Protein AF-A0A3N4MJD5-F1 (afdb_monomer_lite)

Secondary structure (DSSP, 8-state):
-EEEEESS--HHHHHHHHHIIIII-TT-EEEEE-TTGGGGTTT-TTEEEBSSTT-SB---STT--HHHHHHHHH-TT-HHHHHHHHHHHHHHHS-TTS-HHHHHHHHHHHHHHHH---HHHHHHHHHHHHHHHHHIIIII--------HHHHHHHHHHHHHHHHTTTS---HHHHHHHHHHHHHHHHHTT--HHHHHTTSSS-GGGGS--TT---HHHHHHHHHHHHHHHHHHTTSS-HHHHHHHTT-S-HHHHHHHHHHHHSS-HHHHHHHHHHHHHHHS--

InterPro domains:
  IPR009057 Homedomain-like superfamily [SSF46689] (223-272)
  IPR018060 AraC-like, DNA binding HTH domain [PF12833] (215-268)
  IPR018060 AraC-like, DNA binding HTH domain [PS01124] (215-272)
  IPR018060 AraC-like, DNA binding HTH do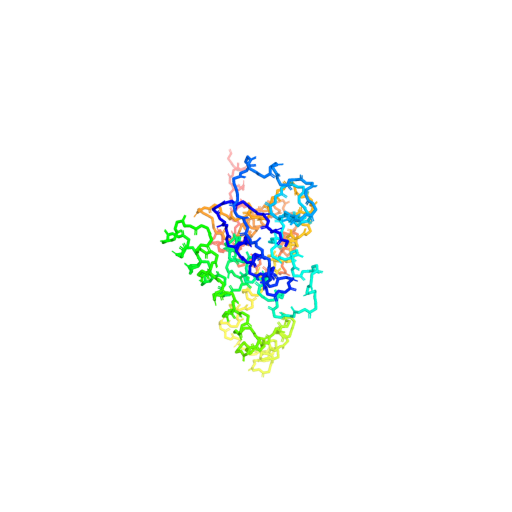main [SM00342] (190-270)
  IPR018062 HTH domain AraC-type, conserved site [PS00041] (224-266)
  IPR018634 ChrB, C-terminal domain [PF09828] (3-136)

Structure (mmCIF, N/CA/C/O backbone):
data_AF-A0A3N4MJD5-F1
#
_entry.id   AF-A0A3N4MJD5-F1
#
loop_
_atom_site.group_PDB
_atom_site.id
_atom_site.type_symbol
_atom_site.label_atom_id
_atom_site.label_alt_id
_atom_site.label_comp_id
_atom_site.label_asym_id
_atom_site.label_entity_id
_atom_site.label_seq_id
_atom_site.pdbx_PDB_ins_code
_atom_site.Cartn_x
_atom_site.Cartn_y
_atom_site.Cartn_z
_atom_site.occupancy
_atom_site.B_iso_or_equiv
_atom_site.auth_seq_id
_atom_site.auth_comp_id
_atom_site.auth_asym_id
_atom_site.auth_atom_id
_atom_site.pdbx_PDB_model_num
ATOM 1 N N . MET A 1 1 ? 9.344 0.199 -26.573 1.00 91.94 1 MET A N 1
ATOM 2 C CA . MET A 1 1 ? 9.087 1.380 -25.725 1.00 91.94 1 MET A CA 1
ATOM 3 C C . MET A 1 1 ? 9.816 1.159 -24.418 1.00 91.94 1 MET A C 1
ATOM 5 O O . MET A 1 1 ? 9.584 0.124 -23.792 1.00 91.94 1 MET A O 1
ATOM 9 N N . LYS A 1 2 ? 10.704 2.077 -24.049 1.00 95.50 2 LYS A N 1
ATOM 10 C CA . LYS A 1 2 ? 11.447 2.036 -22.788 1.00 95.50 2 LYS A CA 1
ATOM 11 C C . LYS A 1 2 ? 10.648 2.744 -21.704 1.00 95.50 2 LYS A C 1
ATOM 13 O O . LYS A 1 2 ? 10.043 3.773 -21.977 1.00 95.50 2 LYS A O 1
ATOM 18 N N . TRP A 1 3 ? 10.644 2.200 -20.498 1.00 96.69 3 TRP A N 1
ATOM 19 C CA . TRP A 1 3 ? 10.055 2.824 -19.320 1.00 96.69 3 TRP A CA 1
ATOM 20 C C . TRP A 1 3 ? 11.166 3.090 -18.320 1.00 96.69 3 TRP A C 1
ATOM 22 O O . TRP A 1 3 ? 11.829 2.161 -17.870 1.00 96.69 3 TRP A O 1
ATOM 32 N N . VAL A 1 4 ? 11.404 4.359 -18.020 1.00 95.25 4 VAL A N 1
ATOM 33 C CA . VAL A 1 4 ? 12.585 4.812 -17.287 1.00 95.25 4 VAL A CA 1
ATOM 34 C C . VAL A 1 4 ? 12.161 5.387 -15.937 1.00 95.25 4 VAL A C 1
ATOM 36 O O . VAL A 1 4 ? 11.256 6.221 -15.865 1.00 95.25 4 VAL A O 1
ATOM 39 N N . THR A 1 5 ? 12.832 4.946 -14.875 1.00 94.94 5 THR A N 1
ATOM 40 C CA . THR A 1 5 ? 12.681 5.458 -13.506 1.00 94.94 5 THR A CA 1
ATOM 41 C C . THR A 1 5 ? 14.033 5.478 -12.782 1.00 94.94 5 THR A C 1
ATOM 43 O O . THR A 1 5 ? 15.065 5.144 -13.366 1.00 94.94 5 THR A O 1
ATOM 46 N N . LEU A 1 6 ? 14.052 5.894 -11.517 1.00 92.25 6 LEU A N 1
ATOM 47 C CA . LEU A 1 6 ? 15.280 6.068 -10.743 1.00 92.25 6 LEU A CA 1
ATOM 48 C C . LEU A 1 6 ? 15.878 4.739 -10.254 1.00 92.25 6 LEU A C 1
ATOM 50 O O . LEU A 1 6 ? 15.160 3.845 -9.798 1.00 92.25 6 LEU A O 1
ATOM 54 N N . HIS A 1 7 ? 17.210 4.650 -10.285 1.00 92.44 7 HIS A N 1
ATOM 55 C CA . HIS A 1 7 ? 17.982 3.533 -9.742 1.00 92.44 7 HIS A CA 1
ATOM 56 C C . HIS A 1 7 ? 17.784 3.359 -8.233 1.00 92.44 7 HIS A C 1
ATOM 58 O O . HIS A 1 7 ? 17.425 4.306 -7.525 1.00 92.44 7 HIS A O 1
ATOM 64 N N . ARG A 1 8 ? 18.136 2.183 -7.702 1.00 88.94 8 ARG A N 1
ATOM 65 C CA . ARG A 1 8 ? 17.838 1.751 -6.323 1.00 88.94 8 ARG A CA 1
ATOM 66 C C . ARG A 1 8 ? 16.338 1.846 -6.040 1.00 88.94 8 ARG A C 1
ATOM 68 O O . ARG A 1 8 ? 15.909 2.633 -5.185 1.00 88.94 8 ARG A O 1
ATOM 75 N N . PRO A 1 9 ? 15.521 1.099 -6.799 1.00 91.06 9 PRO A N 1
ATOM 76 C CA . PRO A 1 9 ? 14.092 1.269 -6.764 1.00 91.06 9 PRO A CA 1
ATOM 77 C C . PRO A 1 9 ? 13.508 0.911 -5.399 1.00 91.06 9 PRO A C 1
ATOM 79 O O . PRO A 1 9 ? 13.967 0.002 -4.713 1.00 91.06 9 PRO A O 1
ATOM 82 N N . LYS A 1 10 ? 12.459 1.633 -5.009 1.00 89.75 10 LYS A N 1
ATOM 83 C CA . LYS A 1 10 ? 11.637 1.298 -3.845 1.00 89.75 10 LYS A CA 1
ATOM 84 C C . LYS A 1 10 ? 10.532 0.325 -4.257 1.00 89.75 10 LYS A C 1
ATOM 86 O O . LYS A 1 10 ? 10.307 0.097 -5.444 1.00 89.75 10 LYS A O 1
ATOM 91 N N . ILE A 1 11 ? 9.799 -0.194 -3.268 1.00 91.44 11 ILE A N 1
ATOM 92 C CA . ILE A 1 11 ? 8.654 -1.102 -3.475 1.00 91.44 11 ILE A CA 1
ATOM 93 C C . ILE A 1 11 ? 7.687 -0.550 -4.534 1.00 91.44 11 ILE A C 1
ATOM 95 O O . ILE A 1 11 ? 7.232 -1.301 -5.390 1.00 91.44 11 ILE A O 1
ATOM 99 N N . ASP A 1 12 ? 7.423 0.757 -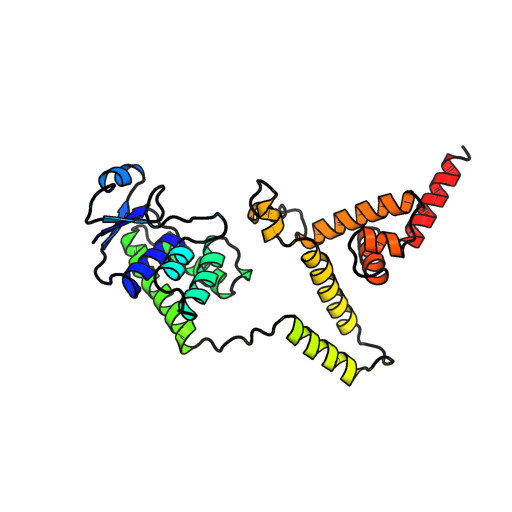4.509 1.00 89.81 12 ASP A N 1
ATOM 100 C CA . ASP A 1 12 ? 6.508 1.415 -5.444 1.00 89.81 12 ASP A CA 1
ATOM 101 C C . ASP A 1 12 ? 6.991 1.357 -6.904 1.00 89.81 12 ASP A C 1
ATOM 103 O O . ASP A 1 12 ? 6.252 0.936 -7.794 1.00 89.81 12 ASP A O 1
ATOM 107 N N . HIS A 1 13 ? 8.270 1.667 -7.156 1.00 93.75 13 HIS A N 1
ATOM 108 C CA . HIS A 1 13 ? 8.861 1.562 -8.494 1.00 93.75 13 HIS A CA 1
ATOM 109 C C . HIS A 1 13 ? 8.775 0.128 -9.034 1.00 93.75 13 HIS A C 1
ATOM 111 O O . HIS A 1 13 ? 8.483 -0.076 -10.214 1.00 93.75 13 HIS A O 1
ATOM 117 N N . ILE A 1 14 ? 9.006 -0.872 -8.177 1.00 96.75 14 ILE A N 1
ATOM 118 C CA . ILE A 1 14 ? 8.899 -2.287 -8.546 1.00 96.75 14 ILE A CA 1
ATOM 119 C C . ILE A 1 14 ? 7.446 -2.666 -8.845 1.00 96.75 14 ILE A C 1
ATOM 121 O O . ILE A 1 14 ? 7.186 -3.308 -9.862 1.00 96.75 14 ILE A O 1
ATOM 125 N N . ALA A 1 15 ? 6.496 -2.239 -8.009 1.00 96.88 15 ALA A N 1
ATOM 126 C CA . ALA A 1 15 ? 5.073 -2.485 -8.218 1.00 96.88 15 ALA A CA 1
ATOM 127 C C . ALA A 1 15 ? 4.592 -1.876 -9.547 1.00 96.88 15 ALA A C 1
ATOM 129 O O . ALA A 1 15 ? 3.912 -2.542 -10.329 1.00 96.88 15 ALA A O 1
ATOM 130 N N . CYS A 1 16 ? 4.997 -0.640 -9.850 1.00 96.62 16 CYS A N 1
ATOM 131 C CA . CYS A 1 16 ? 4.677 0.031 -11.110 1.00 96.62 16 CYS A CA 1
ATOM 132 C C . CYS A 1 16 ? 5.331 -0.662 -12.310 1.00 96.62 16 CYS A C 1
ATOM 134 O O . CYS A 1 16 ? 4.676 -0.885 -13.325 1.00 96.62 16 CYS A O 1
ATOM 136 N N . SER A 1 17 ? 6.590 -1.083 -12.178 1.00 97.62 17 SER A N 1
ATOM 137 C CA . SER A 1 17 ? 7.298 -1.853 -13.209 1.00 97.62 17 SER A CA 1
ATOM 138 C C . SER A 1 17 ? 6.596 -3.181 -13.505 1.00 97.62 17 SER A C 1
ATOM 140 O O . SER A 1 17 ? 6.381 -3.530 -14.666 1.00 97.62 17 SER A O 1
ATOM 142 N N . TRP A 1 18 ? 6.163 -3.901 -12.465 1.00 98.38 18 TRP A N 1
ATOM 143 C CA . TRP A 1 18 ? 5.336 -5.099 -12.609 1.00 98.38 18 TRP A CA 1
ATOM 144 C C . TRP A 1 18 ? 4.011 -4.788 -13.315 1.00 98.38 18 TRP A C 1
ATOM 146 O O . TRP A 1 18 ? 3.640 -5.493 -14.254 1.00 98.38 18 TRP A O 1
ATOM 156 N N . PHE A 1 19 ? 3.329 -3.705 -12.927 1.00 98.31 19 PHE A N 1
ATOM 157 C CA . PHE A 1 19 ? 2.073 -3.292 -13.550 1.00 98.31 19 PHE A CA 1
ATOM 158 C C . PHE A 1 19 ? 2.248 -3.023 -15.047 1.00 98.31 19 PHE A C 1
ATOM 160 O O . PHE A 1 19 ? 1.464 -3.518 -15.859 1.00 98.31 19 PHE A O 1
ATOM 167 N N . ILE A 1 20 ? 3.297 -2.286 -15.425 1.00 97.75 20 ILE A N 1
ATOM 168 C CA . ILE A 1 20 ? 3.629 -1.997 -16.825 1.00 97.75 20 ILE A CA 1
ATOM 169 C C . ILE A 1 20 ? 3.762 -3.304 -17.609 1.00 97.75 20 ILE A C 1
ATOM 171 O O . ILE A 1 20 ? 3.105 -3.472 -18.637 1.00 97.75 20 ILE A O 1
ATOM 175 N N . LEU A 1 21 ? 4.544 -4.252 -17.089 1.00 98.06 21 LEU A N 1
ATOM 176 C CA . LEU A 1 21 ? 4.825 -5.529 -17.747 1.00 98.06 21 LEU A CA 1
ATOM 177 C C . LEU A 1 21 ? 3.616 -6.476 -17.821 1.00 98.06 21 LEU A C 1
ATOM 179 O O . LEU A 1 21 ? 3.638 -7.420 -18.609 1.00 98.06 21 LEU A O 1
ATOM 183 N N . ARG A 1 22 ? 2.580 -6.287 -16.997 1.00 97.50 22 ARG A N 1
ATOM 184 C CA . ARG A 1 22 ? 1.397 -7.169 -16.967 1.00 97.50 22 ARG A CA 1
ATOM 185 C C . ARG A 1 22 ? 0.165 -6.573 -17.636 1.00 97.50 22 ARG A C 1
ATOM 187 O O . ARG A 1 22 ? -0.592 -7.318 -18.251 1.00 97.50 22 ARG A O 1
ATOM 194 N N . PHE A 1 23 ? -0.030 -5.262 -17.533 1.00 97.00 23 PHE A N 1
ATOM 195 C CA . PHE A 1 23 ? -1.289 -4.611 -17.905 1.00 97.00 23 PHE A CA 1
ATOM 196 C C . PHE A 1 23 ? -1.147 -3.541 -18.986 1.00 97.00 23 PHE A C 1
ATOM 198 O O . PHE A 1 23 ? -2.154 -3.166 -19.578 1.00 97.00 23 PHE A O 1
ATOM 205 N N . ILE A 1 24 ? 0.069 -3.057 -19.262 1.00 96.00 24 ILE A N 1
ATOM 206 C CA . ILE A 1 24 ? 0.290 -1.995 -20.255 1.00 96.00 24 ILE A CA 1
ATOM 207 C C . ILE A 1 24 ? 1.020 -2.541 -21.480 1.00 96.00 24 ILE A C 1
ATOM 209 O O . ILE A 1 24 ? 0.498 -2.493 -22.591 1.00 96.00 24 ILE A O 1
ATOM 213 N N . ASN A 1 25 ? 2.240 -3.047 -21.299 1.00 95.81 25 ASN A N 1
ATOM 214 C CA . ASN A 1 25 ? 3.060 -3.560 -22.387 1.00 95.81 25 ASN A CA 1
ATOM 215 C C . ASN A 1 25 ? 4.000 -4.675 -21.888 1.00 95.81 25 ASN A C 1
ATOM 217 O O . ASN A 1 25 ? 4.999 -4.376 -21.231 1.00 95.81 25 ASN A O 1
ATOM 221 N N . PRO A 1 26 ? 3.751 -5.947 -22.253 1.00 96.25 26 PRO A N 1
ATOM 222 C CA . PRO A 1 26 ? 4.584 -7.072 -21.824 1.00 96.25 26 PRO A CA 1
ATOM 223 C C . PRO A 1 26 ? 5.994 -7.065 -22.427 1.00 96.25 26 PRO A C 1
ATOM 225 O O . PRO A 1 26 ? 6.882 -7.724 -21.899 1.00 96.25 26 PRO A O 1
ATOM 228 N N . ASN A 1 27 ? 6.210 -6.309 -23.508 1.00 96.38 27 ASN A N 1
ATOM 229 C CA . ASN A 1 27 ? 7.510 -6.144 -24.160 1.00 96.38 27 ASN A CA 1
ATOM 230 C C . ASN A 1 27 ? 8.188 -4.816 -23.770 1.00 96.38 27 ASN A C 1
ATOM 232 O O . ASN A 1 27 ? 9.085 -4.354 -24.477 1.00 96.38 27 ASN A O 1
ATOM 236 N N . ALA A 1 28 ? 7.717 -4.142 -22.714 1.00 96.81 28 ALA A N 1
ATOM 237 C CA . ALA A 1 28 ? 8.368 -2.942 -22.203 1.00 96.81 28 ALA A CA 1
ATOM 238 C C . ALA A 1 28 ? 9.755 -3.274 -21.639 1.00 96.81 28 ALA A C 1
ATOM 240 O O . ALA A 1 28 ? 9.935 -4.265 -20.935 1.00 96.81 28 ALA A O 1
ATOM 241 N N . GLU A 1 29 ? 10.723 -2.408 -21.918 1.00 96.81 29 GLU A N 1
ATOM 242 C CA . GLU A 1 29 ? 12.046 -2.463 -21.301 1.00 96.81 29 GLU A CA 1
ATOM 243 C C . GLU A 1 29 ? 12.061 -1.489 -20.122 1.00 96.81 29 GLU A C 1
ATOM 245 O O . GLU A 1 29 ? 11.905 -0.285 -20.329 1.00 96.81 29 GLU A O 1
ATOM 250 N N . ILE A 1 30 ? 12.202 -2.002 -18.897 1.00 97.50 30 ILE A N 1
ATOM 251 C CA . ILE A 1 30 ? 12.290 -1.171 -17.692 1.00 97.50 30 ILE A CA 1
ATOM 252 C C . ILE A 1 30 ? 13.755 -0.814 -17.446 1.00 97.50 30 ILE A C 1
ATOM 254 O O . ILE A 1 30 ? 14.595 -1.704 -17.319 1.00 97.50 30 ILE A O 1
ATOM 258 N N . LEU A 1 31 ? 14.051 0.479 -17.364 1.00 96.12 31 LEU A N 1
ATOM 259 C CA . LEU A 1 31 ? 15.391 1.004 -17.136 1.00 96.12 31 LEU A CA 1
ATOM 260 C C . LEU A 1 31 ? 15.432 1.810 -15.838 1.00 96.12 31 LEU A C 1
ATOM 262 O O . LEU A 1 31 ? 14.585 2.668 -15.588 1.00 96.12 31 LEU A O 1
ATOM 266 N N . PHE A 1 32 ? 16.459 1.535 -15.044 1.00 95.81 32 PHE A N 1
ATOM 267 C CA . PHE A 1 32 ? 16.744 2.195 -13.780 1.00 95.81 32 PHE A CA 1
ATOM 268 C C . PHE A 1 32 ? 17.992 3.059 -13.958 1.00 95.81 32 PHE A C 1
ATOM 270 O O . PHE A 1 32 ? 19.061 2.528 -14.251 1.00 95.81 32 PHE A O 1
ATOM 277 N N . VAL A 1 33 ? 17.844 4.376 -13.836 1.00 94.69 33 VAL A N 1
ATOM 278 C CA . VAL A 1 33 ? 18.902 5.352 -14.153 1.00 94.69 33 VAL A CA 1
ATOM 279 C C . VAL A 1 33 ? 19.157 6.297 -12.983 1.00 94.69 33 VAL A C 1
ATOM 281 O O . VAL A 1 33 ? 18.300 6.473 -12.113 1.00 94.69 33 VAL A O 1
ATOM 284 N N . SER A 1 34 ? 20.339 6.903 -12.922 1.00 93.31 34 SER A N 1
ATOM 285 C CA . SER A 1 34 ? 20.626 7.949 -11.939 1.00 93.31 34 SER A CA 1
ATOM 286 C C . SER A 1 34 ? 19.821 9.218 -12.234 1.00 93.31 34 SER A C 1
ATOM 288 O O . SER A 1 34 ? 19.297 9.411 -13.331 1.00 93.31 34 SER A O 1
ATOM 290 N N . TYR A 1 35 ? 19.724 10.118 -11.253 1.00 88.88 35 TYR A N 1
ATOM 291 C CA . TYR A 1 35 ? 18.997 11.378 -11.430 1.00 88.88 35 TYR A CA 1
ATOM 292 C C . TYR A 1 35 ? 19.617 12.258 -12.528 1.00 88.88 35 TYR A C 1
ATOM 294 O O . TYR A 1 35 ? 18.907 12.956 -13.247 1.00 88.88 35 TYR A O 1
ATOM 302 N N . GLU A 1 36 ? 20.940 12.218 -12.674 1.00 89.94 36 GLU A N 1
ATOM 303 C CA . GLU A 1 36 ? 21.673 12.958 -13.700 1.00 89.94 36 GLU A CA 1
ATOM 304 C C . GLU A 1 36 ? 21.368 12.425 -15.107 1.00 89.94 36 GLU A C 1
ATOM 306 O O . GLU A 1 36 ? 21.175 13.215 -16.032 1.00 89.94 36 GLU A O 1
ATOM 311 N N . GLU A 1 37 ? 21.264 11.099 -15.240 1.00 91.62 37 GLU A N 1
ATOM 312 C CA . GLU A 1 37 ? 21.003 10.394 -16.500 1.00 91.62 37 GLU A CA 1
ATOM 313 C C . GLU A 1 37 ? 19.572 10.603 -17.011 1.00 91.62 37 GLU A C 1
ATOM 315 O O . GLU A 1 37 ? 19.331 10.506 -18.212 1.00 91.62 37 GLU A O 1
ATOM 320 N N . VAL A 1 38 ? 18.613 10.943 -16.139 1.00 89.50 38 VAL A N 1
ATOM 321 C CA . VAL A 1 38 ? 17.212 11.205 -16.527 1.00 89.50 38 VAL A CA 1
ATOM 322 C C . VAL A 1 38 ? 17.112 12.217 -17.671 1.00 89.50 38 VAL A C 1
ATOM 324 O O . VAL A 1 38 ? 16.290 12.039 -18.573 1.00 89.50 38 VAL A O 1
ATOM 327 N N . ASN A 1 39 ? 17.948 13.261 -17.664 1.00 88.75 39 ASN A N 1
ATOM 328 C CA . ASN A 1 39 ? 17.906 14.322 -18.673 1.00 88.75 39 ASN A CA 1
ATOM 329 C C . ASN A 1 39 ? 18.159 13.804 -20.093 1.00 88.75 39 ASN A C 1
ATOM 331 O O . ASN A 1 39 ? 17.621 14.370 -21.044 1.00 88.75 39 ASN A O 1
ATOM 335 N N . ASP A 1 40 ? 18.904 12.707 -20.240 1.00 90.44 40 ASP A N 1
ATOM 336 C CA . ASP A 1 40 ? 19.200 12.116 -21.545 1.00 90.44 40 ASP A CA 1
ATOM 337 C C . ASP A 1 40 ? 17.958 11.501 -22.199 1.00 90.44 40 ASP A C 1
ATOM 339 O O . ASP A 1 40 ? 17.931 11.308 -23.418 1.00 90.44 40 ASP A O 1
ATOM 343 N N . PHE A 1 41 ? 16.930 11.201 -21.401 1.00 89.44 41 PHE A N 1
ATOM 344 C CA . PHE A 1 41 ? 15.702 10.532 -21.819 1.00 89.44 41 PHE A CA 1
ATOM 345 C C . PHE A 1 41 ? 14.514 11.482 -22.019 1.00 89.44 41 PHE A C 1
ATOM 347 O O . PHE A 1 41 ? 13.530 11.095 -22.650 1.00 89.44 41 PHE A O 1
ATOM 354 N N . ILE A 1 42 ? 14.582 12.716 -21.509 1.00 87.56 42 ILE A N 1
ATOM 355 C CA . ILE A 1 42 ? 13.481 13.684 -21.603 1.00 87.56 42 ILE A CA 1
ATOM 356 C C . ILE A 1 42 ? 13.213 14.047 -23.071 1.00 87.56 42 ILE A C 1
ATOM 358 O O . ILE A 1 42 ? 14.124 14.378 -23.826 1.00 87.56 42 ILE A O 1
ATOM 362 N N . GLY A 1 43 ? 11.936 14.022 -23.465 1.00 84.06 43 GLY A N 1
ATOM 363 C CA . GLY A 1 43 ? 11.490 14.434 -24.800 1.00 84.06 43 GLY A CA 1
ATOM 364 C C . GLY A 1 43 ? 11.741 13.411 -25.911 1.00 84.06 43 GLY A C 1
ATOM 365 O O . GLY A 1 43 ? 11.520 13.736 -27.074 1.00 84.06 43 GLY A O 1
ATOM 366 N N . ARG A 1 44 ? 12.193 12.194 -25.583 1.00 90.38 44 ARG A N 1
ATOM 367 C CA . ARG A 1 44 ? 12.288 11.093 -26.550 1.00 90.38 44 ARG A CA 1
ATOM 368 C C . ARG A 1 44 ? 10.944 10.387 -26.707 1.00 90.38 44 ARG A C 1
ATOM 370 O O . ARG A 1 44 ? 10.359 9.957 -25.719 1.00 90.38 44 ARG A O 1
ATOM 377 N N . ASP A 1 45 ? 10.507 10.193 -27.948 1.00 88.06 45 ASP A N 1
ATOM 378 C CA . ASP A 1 45 ? 9.212 9.568 -28.258 1.00 88.06 45 ASP A CA 1
ATOM 379 C C . ASP A 1 45 ? 9.154 8.062 -27.935 1.00 88.06 45 ASP A C 1
ATOM 381 O O . ASP A 1 45 ? 8.073 7.495 -27.784 1.00 88.06 45 ASP A O 1
ATOM 385 N N . ASP A 1 46 ? 10.305 7.386 -27.836 1.00 91.88 46 ASP A N 1
ATOM 386 C CA . ASP A 1 46 ? 10.399 5.952 -27.539 1.00 91.88 46 ASP A CA 1
ATOM 387 C C . ASP A 1 46 ? 10.514 5.635 -26.036 1.00 91.88 46 ASP A C 1
ATOM 389 O O . ASP A 1 46 ? 10.660 4.458 -25.664 1.00 91.88 46 ASP A O 1
ATOM 393 N N . VAL A 1 47 ? 10.435 6.665 -25.183 1.00 92.62 47 VAL A N 1
ATOM 394 C CA . VAL A 1 47 ? 10.656 6.589 -23.737 1.00 92.62 47 VAL A CA 1
ATOM 395 C C . VAL A 1 47 ? 9.467 7.141 -22.954 1.00 92.62 47 VAL A C 1
ATOM 397 O O . VAL A 1 47 ? 8.990 8.243 -23.194 1.00 92.62 47 VAL A O 1
ATOM 400 N N . MET A 1 48 ? 9.045 6.389 -21.942 1.00 93.69 48 MET A N 1
ATOM 401 C CA . MET A 1 48 ? 8.079 6.809 -20.936 1.00 93.69 48 MET A CA 1
ATOM 402 C C . MET A 1 48 ? 8.769 6.949 -19.583 1.00 93.69 48 MET A C 1
ATOM 404 O O . MET A 1 48 ? 9.336 5.989 -19.067 1.00 93.69 48 MET A O 1
ATOM 408 N N . LEU A 1 49 ? 8.716 8.142 -18.996 1.00 92.81 49 LEU A N 1
ATOM 409 C CA . LEU A 1 49 ? 9.229 8.390 -17.649 1.00 92.81 49 LEU A CA 1
ATOM 410 C C . LEU A 1 49 ? 8.128 8.138 -16.612 1.00 92.81 49 LEU A C 1
ATOM 412 O O . LEU A 1 49 ? 6.958 8.452 -16.854 1.00 92.81 49 LEU A O 1
ATOM 416 N N . PHE A 1 50 ? 8.502 7.615 -15.445 1.00 92.31 50 PHE A N 1
ATOM 417 C CA . PHE A 1 50 ? 7.617 7.510 -14.282 1.00 92.31 50 PHE A CA 1
ATOM 418 C C . PHE A 1 50 ? 8.395 7.651 -12.967 1.00 92.31 50 PHE A C 1
ATOM 420 O O . PHE A 1 50 ? 9.584 7.344 -12.896 1.00 92.31 50 PHE A O 1
ATOM 427 N N . ASP A 1 51 ? 7.720 8.151 -11.934 1.00 86.81 51 ASP A N 1
ATOM 428 C CA . ASP A 1 51 ? 8.295 8.537 -10.626 1.00 86.81 51 ASP A CA 1
ATOM 429 C C . ASP A 1 51 ? 9.454 9.526 -10.697 1.00 86.81 51 ASP A C 1
ATOM 431 O O . ASP A 1 51 ? 10.403 9.524 -9.917 1.00 86.81 51 ASP A O 1
ATOM 435 N N . ILE A 1 52 ? 9.359 10.411 -11.683 1.00 85.50 52 ILE A N 1
ATOM 436 C CA . ILE A 1 52 ? 10.315 11.475 -11.936 1.00 85.50 52 ILE A CA 1
ATOM 437 C C . ILE A 1 52 ? 9.529 12.782 -12.029 1.00 85.50 52 ILE A C 1
ATOM 439 O O . ILE A 1 52 ? 8.413 12.833 -12.555 1.00 85.50 52 ILE A O 1
ATOM 443 N N . LYS A 1 53 ? 10.096 13.869 -11.503 1.00 74.88 53 LYS A N 1
ATOM 444 C CA . LYS A 1 53 ? 9.462 15.188 -11.558 1.00 74.88 53 LYS A CA 1
ATOM 445 C C . LYS A 1 53 ? 9.219 15.599 -13.016 1.00 74.88 53 LYS A C 1
ATOM 447 O O . LYS A 1 53 ? 10.156 15.666 -13.802 1.00 74.88 53 LYS A O 1
ATOM 452 N N . GLY A 1 54 ? 7.967 15.911 -13.352 1.00 71.25 54 GLY A N 1
ATOM 453 C CA . GLY A 1 54 ? 7.566 16.284 -14.715 1.00 71.25 54 GLY A CA 1
ATOM 454 C C . GLY A 1 54 ? 7.268 15.102 -15.644 1.00 71.25 54 GLY A C 1
ATOM 455 O O . GLY A 1 54 ? 6.941 15.328 -16.805 1.00 71.25 54 GLY A O 1
ATOM 456 N N . ALA A 1 55 ? 7.347 13.863 -15.150 1.00 80.69 55 ALA A N 1
ATOM 457 C CA . ALA A 1 55 ? 6.895 12.686 -15.879 1.00 80.69 55 ALA A CA 1
ATOM 458 C C . ALA A 1 55 ? 5.362 12.640 -16.007 1.00 80.69 55 ALA A C 1
ATOM 460 O O . ALA A 1 55 ? 4.638 13.163 -15.159 1.00 80.69 55 ALA A O 1
ATOM 461 N N . GLU A 1 56 ? 4.870 11.947 -17.039 1.00 75.69 56 GLU A N 1
ATOM 462 C CA . GLU A 1 56 ? 3.433 11.705 -17.240 1.00 75.69 56 GLU A CA 1
ATOM 463 C C . GLU A 1 56 ? 2.816 10.935 -16.061 1.00 75.69 56 GLU A C 1
ATOM 465 O O . GLU A 1 56 ? 1.681 11.192 -15.657 1.00 75.69 56 GLU A O 1
ATOM 470 N N . TYR A 1 57 ? 3.582 9.999 -15.498 1.00 79.38 57 TYR A N 1
ATOM 471 C CA . TYR A 1 57 ? 3.222 9.244 -14.307 1.00 79.38 57 TYR A CA 1
ATOM 472 C C . TYR A 1 57 ? 3.989 9.811 -13.120 1.00 79.38 57 TYR A C 1
ATOM 474 O O . TYR A 1 57 ? 5.136 9.449 -12.857 1.00 79.38 57 TYR A O 1
ATOM 482 N N . THR A 1 58 ? 3.340 10.726 -12.411 1.00 74.44 58 THR A N 1
ATOM 483 C CA . THR A 1 58 ? 3.834 11.296 -11.162 1.00 74.44 58 THR A CA 1
ATOM 484 C C . THR A 1 58 ? 2.722 11.277 -10.124 1.00 74.44 58 THR A C 1
ATOM 486 O O . THR A 1 58 ? 1.533 11.332 -10.455 1.00 74.44 58 THR A O 1
ATOM 489 N N . THR A 1 59 ? 3.097 11.150 -8.861 1.00 67.00 59 THR A N 1
ATOM 490 C CA . THR A 1 59 ? 2.157 11.120 -7.747 1.00 67.00 59 THR A CA 1
ATOM 491 C C . THR A 1 59 ? 1.529 12.504 -7.605 1.00 67.00 59 THR A C 1
ATOM 493 O O . THR A 1 59 ? 2.194 13.462 -7.223 1.00 67.00 59 THR A O 1
ATOM 496 N N . LEU A 1 60 ? 0.252 12.635 -7.975 1.00 52.06 60 LEU A N 1
ATOM 497 C CA . LEU A 1 60 ? -0.396 13.946 -8.088 1.00 52.06 60 LEU A CA 1
ATOM 498 C C . LEU A 1 60 ? -0.783 14.574 -6.743 1.00 52.06 60 LEU A C 1
ATOM 500 O O . LEU A 1 60 ? -1.050 15.765 -6.727 1.00 52.06 60 LEU A O 1
ATOM 504 N N . ASN A 1 61 ? -0.786 13.823 -5.636 1.00 46.53 61 ASN A N 1
ATOM 505 C CA . ASN A 1 61 ? -1.118 14.307 -4.291 1.00 46.53 61 ASN A CA 1
ATOM 506 C C . ASN A 1 61 ? -0.427 13.434 -3.224 1.00 46.53 61 ASN A C 1
ATOM 508 O O . ASN A 1 61 ? -0.251 12.235 -3.439 1.00 46.53 61 ASN A O 1
ATOM 512 N N . ASN A 1 62 ? -0.086 14.018 -2.069 1.00 46.69 62 ASN A N 1
ATOM 513 C CA . ASN A 1 62 ? 0.736 13.412 -1.003 1.00 46.69 62 ASN A CA 1
ATOM 514 C C . ASN A 1 62 ? 0.152 12.163 -0.298 1.00 46.69 62 ASN A C 1
ATOM 516 O O . ASN A 1 62 ? 0.856 11.571 0.514 1.00 46.69 62 ASN A O 1
ATOM 520 N N . ASP A 1 63 ? -1.077 11.739 -0.618 1.00 47.56 63 ASP A N 1
ATOM 521 C CA . ASP A 1 63 ? -1.761 10.594 0.019 1.00 47.56 63 ASP A CA 1
ATOM 522 C C . ASP A 1 63 ? -1.888 9.348 -0.885 1.00 47.56 63 ASP A C 1
ATOM 524 O O . ASP A 1 63 ? -2.527 8.358 -0.519 1.00 47.56 63 ASP A O 1
ATOM 528 N N . GLY A 1 64 ? -1.302 9.378 -2.086 1.00 58.22 64 GLY A N 1
ATOM 529 C CA . GLY A 1 64 ? -1.290 8.247 -3.017 1.00 58.22 64 GLY A CA 1
ATOM 530 C C . GLY A 1 64 ? 0.100 7.644 -3.180 1.00 58.22 64 GLY A C 1
ATOM 531 O O . GLY A 1 64 ? 1.101 8.347 -3.130 1.00 58.22 64 GLY A O 1
ATOM 532 N N . CYS A 1 65 ? 0.162 6.341 -3.416 1.00 78.62 65 CYS A N 1
ATOM 533 C CA . CYS A 1 65 ? 1.342 5.661 -3.936 1.00 78.62 65 CYS A CA 1
ATOM 534 C C . CYS A 1 65 ? 1.312 5.755 -5.477 1.00 78.62 65 CYS A C 1
ATOM 536 O O . CYS A 1 65 ? 0.232 5.866 -6.065 1.00 78.62 65 CYS A O 1
ATOM 538 N N . MET A 1 66 ? 2.457 5.755 -6.166 1.00 86.62 66 MET A N 1
ATOM 539 C CA . MET A 1 66 ? 2.482 5.839 -7.632 1.00 86.62 66 MET A CA 1
ATOM 540 C C . MET A 1 66 ? 1.669 4.718 -8.275 1.00 86.62 66 MET A C 1
ATOM 542 O O . MET A 1 66 ? 0.948 4.948 -9.250 1.00 86.62 66 MET A O 1
ATOM 546 N N . PHE A 1 67 ? 1.715 3.529 -7.690 1.00 92.12 67 PHE A N 1
ATOM 547 C CA . PHE A 1 67 ? 0.904 2.405 -8.119 1.00 92.12 67 PHE A CA 1
ATOM 548 C C . PHE A 1 67 ? -0.602 2.732 -8.188 1.00 92.12 67 PHE A C 1
ATOM 550 O O . PHE A 1 67 ? -1.280 2.310 -9.127 1.00 92.12 67 PHE A O 1
ATOM 557 N N . ASP A 1 68 ? -1.129 3.571 -7.284 1.00 89.06 68 ASP A N 1
ATOM 558 C CA . ASP A 1 68 ? -2.526 4.031 -7.332 1.00 89.06 68 ASP A CA 1
ATOM 559 C C . ASP A 1 68 ? -2.838 4.838 -8.601 1.00 89.06 68 ASP A C 1
ATOM 561 O O . ASP A 1 68 ? -3.974 4.832 -9.081 1.00 89.06 68 ASP A O 1
ATOM 565 N N . VAL A 1 69 ? -1.858 5.576 -9.132 1.00 89.44 69 VAL A N 1
ATOM 566 C CA . VAL A 1 69 ? -2.000 6.344 -10.379 1.00 89.44 69 VAL A CA 1
ATOM 567 C C . VAL A 1 69 ? -2.118 5.391 -11.566 1.00 89.44 69 VAL A C 1
ATOM 569 O O . VAL A 1 69 ? -2.988 5.574 -12.417 1.00 89.44 69 VAL A O 1
ATOM 572 N N . PHE A 1 70 ? -1.292 4.342 -11.597 1.00 92.75 70 PHE A N 1
ATOM 573 C CA . PHE A 1 70 ? -1.325 3.319 -12.644 1.00 92.75 70 PHE A CA 1
ATOM 574 C C . PHE A 1 70 ? -2.654 2.563 -12.659 1.00 92.75 70 PHE A C 1
ATOM 576 O O . PHE A 1 70 ? -3.287 2.470 -13.714 1.00 92.75 70 PHE A O 1
ATOM 583 N N . VAL A 1 71 ? -3.115 2.092 -11.495 1.00 92.94 71 VAL A N 1
ATOM 584 C CA . VAL A 1 71 ? -4.396 1.382 -11.374 1.00 92.94 71 VAL A CA 1
ATOM 585 C C . VAL A 1 71 ? -5.552 2.280 -11.811 1.00 92.94 71 VAL A C 1
ATOM 587 O O . VAL A 1 71 ? -6.318 1.890 -12.687 1.00 92.94 71 VAL A O 1
ATOM 590 N N . ARG A 1 72 ? -5.645 3.512 -11.291 1.00 90.81 72 ARG A N 1
ATOM 591 C CA . ARG A 1 72 ? -6.734 4.440 -11.650 1.00 90.81 72 ARG A CA 1
ATOM 592 C C . ARG A 1 72 ? -6.756 4.804 -13.132 1.00 90.81 72 ARG A C 1
ATOM 594 O O . ARG A 1 72 ? -7.831 4.973 -13.696 1.00 90.81 72 ARG A O 1
ATOM 601 N N . LYS A 1 73 ? -5.588 4.940 -13.761 1.00 91.56 73 LYS A N 1
ATOM 602 C CA . LYS A 1 73 ? -5.493 5.350 -15.166 1.00 91.56 73 LYS A CA 1
ATOM 603 C C . LYS A 1 73 ? -5.766 4.208 -16.143 1.00 91.56 73 LYS A C 1
ATOM 605 O O . LYS A 1 73 ? -6.398 4.441 -17.167 1.00 91.56 73 LYS A O 1
ATOM 610 N N . HIS A 1 74 ? -5.298 2.996 -15.843 1.00 94.62 74 HIS A N 1
ATOM 611 C CA . HIS A 1 74 ? -5.306 1.885 -16.805 1.00 94.62 74 HIS A CA 1
ATOM 612 C C . HIS A 1 74 ? -6.270 0.753 -16.458 1.00 94.62 74 HIS A C 1
ATOM 614 O O . HIS A 1 74 ? -6.633 -0.014 -17.345 1.00 94.62 74 HIS A O 1
ATOM 620 N N . GLN A 1 75 ? -6.656 0.605 -15.188 1.00 94.50 75 GLN A N 1
ATOM 621 C CA . GLN A 1 75 ? -7.490 -0.492 -14.681 1.00 94.50 75 GLN A CA 1
ATOM 622 C C . GLN A 1 75 ? -8.476 -0.030 -13.574 1.00 94.50 75 GLN A C 1
ATOM 624 O O . GLN A 1 75 ? -8.552 -0.677 -12.527 1.00 94.50 75 GLN A O 1
ATOM 629 N N . PRO A 1 76 ? -9.247 1.064 -13.762 1.00 89.06 76 PRO A N 1
ATOM 630 C CA . PRO A 1 76 ? -10.062 1.668 -12.696 1.00 89.06 76 PRO A CA 1
ATOM 631 C C . PRO A 1 76 ? -11.182 0.768 -12.157 1.00 89.06 76 PRO A C 1
ATOM 633 O O . PRO A 1 76 ? -11.637 0.964 -11.037 1.00 89.06 76 PRO A O 1
ATOM 636 N N . GLU A 1 77 ? -11.632 -0.210 -12.942 1.00 90.25 77 GLU A N 1
ATOM 637 C CA . GLU A 1 77 ? -12.735 -1.111 -12.583 1.00 90.25 77 GLU A CA 1
ATOM 638 C C . GLU A 1 77 ? -12.248 -2.492 -12.118 1.00 90.25 77 GLU A C 1
ATOM 640 O O . GLU A 1 77 ? -13.042 -3.423 -12.002 1.00 90.25 77 GLU A O 1
ATOM 645 N N . ASN A 1 78 ? -10.942 -2.664 -11.887 1.00 89.75 78 ASN A N 1
ATOM 646 C CA . ASN A 1 78 ? -10.375 -3.948 -11.490 1.00 89.75 78 ASN A CA 1
ATOM 647 C C . ASN A 1 78 ? -10.258 -4.048 -9.955 1.00 89.75 78 ASN A C 1
ATOM 649 O O . ASN A 1 78 ? -9.277 -3.558 -9.388 1.00 89.75 78 ASN A O 1
ATOM 653 N N . PRO A 1 79 ? -11.197 -4.729 -9.266 1.00 88.44 79 PRO A N 1
ATOM 654 C CA . PRO A 1 79 ? -11.233 -4.752 -7.803 1.00 88.44 79 PRO A CA 1
ATOM 655 C C . PRO A 1 79 ? -10.032 -5.478 -7.185 1.00 88.44 79 PRO A C 1
ATOM 657 O O . PRO A 1 79 ? -9.630 -5.167 -6.068 1.00 88.44 79 PRO A O 1
ATOM 660 N N . ALA A 1 80 ? -9.428 -6.435 -7.899 1.00 91.69 80 ALA A N 1
ATOM 661 C CA . ALA A 1 80 ? -8.235 -7.121 -7.408 1.00 91.69 80 ALA A CA 1
ATOM 662 C C . ALA A 1 80 ? -7.020 -6.183 -7.405 1.00 91.69 80 ALA A C 1
ATOM 664 O O . ALA A 1 80 ? -6.233 -6.188 -6.462 1.00 91.69 80 ALA A O 1
ATOM 665 N N . LEU A 1 81 ? -6.876 -5.354 -8.444 1.00 94.94 81 LEU A N 1
ATOM 666 C CA . LEU A 1 81 ? -5.797 -4.369 -8.516 1.00 94.94 81 LEU A CA 1
ATOM 667 C C . LEU A 1 81 ? -6.010 -3.197 -7.558 1.00 94.94 81 LEU A C 1
ATOM 669 O O . LEU A 1 81 ? -5.029 -2.679 -7.034 1.00 94.94 81 LEU A O 1
ATOM 673 N N . GLU A 1 82 ? -7.259 -2.820 -7.283 1.00 91.12 82 GLU A N 1
ATOM 674 C CA . GLU A 1 82 ? -7.589 -1.844 -6.238 1.00 91.12 82 GLU A CA 1
ATOM 675 C C . GLU A 1 82 ? -7.147 -2.336 -4.850 1.00 91.12 82 GLU A C 1
ATOM 677 O O . GLU A 1 82 ? -6.479 -1.619 -4.106 1.00 91.12 82 GLU A O 1
ATOM 682 N N . GLU A 1 83 ? -7.437 -3.594 -4.513 1.00 90.25 83 GLU A N 1
ATOM 683 C CA . GLU A 1 83 ? -7.001 -4.171 -3.241 1.00 90.25 83 GLU A CA 1
ATOM 684 C C . GLU A 1 83 ? -5.474 -4.346 -3.172 1.00 90.25 83 GLU A C 1
ATOM 686 O O . GLU A 1 83 ? -4.871 -4.051 -2.138 1.00 90.25 83 GLU A O 1
ATOM 691 N N . ILE A 1 84 ? -4.811 -4.722 -4.275 1.00 94.75 84 ILE A N 1
ATOM 692 C CA . ILE A 1 84 ? -3.339 -4.694 -4.340 1.00 94.75 84 ILE A CA 1
ATOM 693 C C . ILE A 1 84 ? -2.817 -3.278 -4.107 1.00 94.75 84 ILE A C 1
ATOM 695 O O . ILE A 1 84 ? -1.838 -3.117 -3.381 1.00 94.75 84 ILE A O 1
ATOM 699 N N . ALA A 1 85 ? -3.461 -2.251 -4.664 1.00 92.25 85 ALA A N 1
ATOM 700 C CA . ALA A 1 85 ? -3.041 -0.872 -4.457 1.00 92.25 85 ALA A CA 1
ATOM 701 C C . ALA A 1 85 ? -3.088 -0.479 -2.974 1.00 92.25 85 ALA A C 1
ATOM 703 O O . ALA A 1 85 ? -2.137 0.121 -2.476 1.00 92.25 85 ALA A O 1
ATOM 704 N N . HIS A 1 86 ? -4.110 -0.913 -2.227 1.00 87.81 86 HIS A N 1
ATOM 705 C CA . HIS A 1 86 ? -4.150 -0.742 -0.769 1.00 87.81 86 HIS A CA 1
ATOM 706 C C . HIS A 1 86 ? -2.997 -1.458 -0.052 1.00 87.81 86 HIS A C 1
ATOM 708 O O . HIS A 1 86 ? -2.366 -0.873 0.833 1.00 87.81 86 HIS A O 1
ATOM 714 N N . ILE A 1 87 ? -2.681 -2.695 -0.453 1.00 92.12 87 ILE A N 1
ATOM 715 C CA . ILE A 1 87 ? -1.566 -3.465 0.119 1.00 92.12 87 ILE A CA 1
ATOM 716 C C . ILE A 1 87 ? -0.230 -2.755 -0.137 1.00 92.12 87 ILE A C 1
ATOM 718 O O . ILE A 1 87 ? 0.559 -2.580 0.798 1.00 92.12 87 ILE A O 1
ATOM 722 N N . VAL A 1 88 ? 0.017 -2.333 -1.381 1.00 93.00 88 VAL A N 1
ATOM 723 C CA . VAL A 1 88 ? 1.241 -1.631 -1.792 1.00 93.00 88 VAL A CA 1
ATOM 724 C C . VAL A 1 88 ? 1.359 -0.303 -1.058 1.00 93.00 88 VAL A C 1
ATOM 726 O O . VAL A 1 88 ? 2.412 -0.036 -0.483 1.00 93.00 88 VAL A O 1
ATOM 729 N N . ARG A 1 89 ? 0.279 0.485 -0.982 1.00 86.44 89 ARG A N 1
ATOM 730 C CA . ARG A 1 89 ? 0.261 1.755 -0.248 1.00 86.44 89 ARG A CA 1
ATOM 731 C C . ARG A 1 89 ? 0.672 1.551 1.208 1.00 86.44 89 ARG A C 1
ATOM 733 O O . ARG A 1 89 ? 1.614 2.194 1.655 1.00 86.44 89 ARG A O 1
ATOM 740 N N . GLY A 1 90 ? 0.055 0.595 1.908 1.00 83.50 90 GLY A N 1
ATOM 741 C CA . GLY A 1 90 ? 0.408 0.281 3.296 1.00 83.50 90 GLY A CA 1
ATOM 742 C C . GLY A 1 90 ? 1.859 -0.185 3.471 1.00 83.50 90 GLY A C 1
ATOM 743 O O . GLY A 1 90 ? 2.480 0.113 4.489 1.00 83.50 90 GLY A O 1
ATOM 744 N N . ALA A 1 91 ? 2.427 -0.887 2.484 1.00 87.31 91 ALA A N 1
ATOM 745 C CA . ALA A 1 91 ? 3.825 -1.315 2.515 1.00 87.31 91 ALA A CA 1
ATOM 746 C C . ALA A 1 91 ? 4.795 -0.145 2.280 1.00 87.31 91 ALA A C 1
ATOM 748 O O . ALA A 1 91 ? 5.808 -0.040 2.967 1.00 87.31 91 ALA A O 1
ATOM 749 N N . VAL A 1 92 ? 4.487 0.746 1.335 1.00 84.81 92 VAL A N 1
ATOM 750 C CA . VAL A 1 92 ? 5.321 1.906 0.981 1.00 84.81 92 VAL A CA 1
ATOM 751 C C . VAL A 1 92 ? 5.321 2.958 2.092 1.00 84.81 92 VAL A C 1
ATOM 753 O O . VAL A 1 92 ? 6.374 3.517 2.396 1.00 84.81 92 VAL A O 1
ATOM 756 N N . THR A 1 93 ? 4.170 3.213 2.722 1.00 79.75 93 THR A N 1
ATOM 757 C CA . THR A 1 93 ? 4.030 4.239 3.772 1.00 79.75 93 THR A CA 1
ATOM 758 C C . THR A 1 93 ? 4.353 3.729 5.180 1.00 79.75 93 THR A C 1
ATOM 760 O O . THR A 1 93 ? 4.399 4.522 6.117 1.00 79.75 93 THR A O 1
ATOM 763 N N . GLY A 1 94 ? 4.539 2.417 5.364 1.00 77.69 94 GLY A N 1
ATOM 764 C CA . GLY A 1 94 ? 4.641 1.791 6.689 1.00 77.69 94 GLY A CA 1
ATOM 765 C C . GLY A 1 94 ? 3.301 1.700 7.437 1.00 77.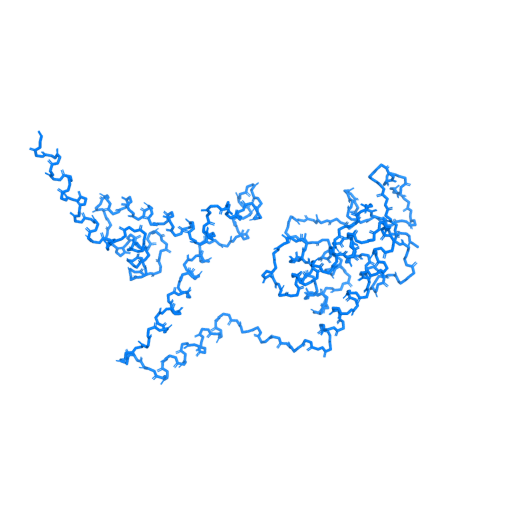69 94 GLY A C 1
ATOM 766 O O . GLY A 1 94 ? 3.256 1.296 8.599 1.00 77.69 94 GLY A O 1
ATOM 767 N N . SER A 1 95 ? 2.187 2.046 6.787 1.00 75.94 95 SER A N 1
ATOM 768 C CA . SER A 1 95 ? 0.829 1.972 7.334 1.00 75.94 95 SER A CA 1
ATOM 769 C C . SER A 1 95 ? 0.258 0.552 7.215 1.00 75.94 95 SER A C 1
ATOM 771 O O . SER A 1 95 ? -0.744 0.318 6.543 1.00 75.94 95 SER A O 1
ATOM 773 N N . PHE A 1 96 ? 0.880 -0.424 7.884 1.00 79.75 96 PHE A N 1
ATOM 774 C CA . PHE A 1 96 ? 0.520 -1.848 7.752 1.00 79.75 96 PHE A CA 1
ATOM 775 C C . PHE A 1 96 ? -0.902 -2.210 8.215 1.00 79.75 96 PHE A C 1
ATOM 777 O O . PHE A 1 96 ? -1.372 -3.314 7.960 1.00 79.75 96 PHE A O 1
ATOM 784 N N . HIS A 1 97 ? -1.606 -1.293 8.877 1.00 74.00 97 HIS A N 1
ATOM 785 C CA . HIS A 1 97 ? -3.006 -1.474 9.253 1.00 74.00 97 HIS A CA 1
ATOM 786 C C . HIS A 1 97 ? -3.969 -1.390 8.053 1.00 74.00 97 HIS A C 1
ATOM 788 O O . HIS A 1 97 ? -5.095 -1.865 8.167 1.00 74.00 97 HIS A O 1
ATOM 794 N N . PHE A 1 98 ? -3.545 -0.842 6.903 1.00 72.75 98 PHE A N 1
ATOM 795 C CA . PHE A 1 98 ? -4.364 -0.808 5.681 1.00 72.75 98 PHE A CA 1
ATOM 796 C C . PHE A 1 98 ? -4.684 -2.210 5.158 1.00 72.75 98 PHE A C 1
ATOM 798 O O . PHE A 1 98 ? -5.805 -2.471 4.725 1.00 72.75 98 PHE A O 1
ATOM 805 N N . ALA A 1 99 ? -3.715 -3.122 5.229 1.00 80.50 99 ALA A N 1
ATOM 806 C CA . ALA A 1 99 ? -3.912 -4.528 4.928 1.00 80.50 99 ALA A CA 1
ATOM 807 C C . ALA A 1 99 ? -2.875 -5.375 5.684 1.00 80.50 99 ALA A C 1
ATOM 809 O O . ALA A 1 99 ? -1.683 -5.076 5.604 1.00 80.50 99 ALA A O 1
ATOM 810 N N . PRO A 1 100 ? -3.267 -6.483 6.342 1.00 83.69 100 PRO A N 1
ATOM 811 C CA . PRO A 1 100 ? -2.319 -7.387 7.005 1.00 83.69 100 PRO A CA 1
ATOM 812 C C . PRO A 1 100 ? -1.174 -7.862 6.093 1.00 83.69 100 PRO A C 1
ATOM 814 O O . PRO A 1 100 ? -0.060 -8.118 6.547 1.00 83.69 100 PRO A O 1
ATOM 817 N N . GLN A 1 101 ? -1.441 -7.959 4.789 1.00 92.06 101 GLN A N 1
ATOM 818 C CA . GLN A 1 101 ? -0.495 -8.366 3.755 1.00 92.06 101 GLN A CA 1
ATOM 819 C C . GLN A 1 101 ? 0.617 -7.332 3.534 1.00 92.06 101 GLN A C 1
ATOM 821 O O . GLN A 1 101 ? 1.702 -7.712 3.101 1.00 92.06 101 GLN A O 1
ATOM 826 N N . SER A 1 102 ? 0.393 -6.053 3.857 1.00 89.88 102 SER A N 1
ATOM 827 C CA . SER A 1 102 ? 1.369 -4.978 3.652 1.00 89.88 102 SER A CA 1
ATOM 828 C C . SER A 1 102 ? 2.669 -5.214 4.418 1.00 89.88 102 SER A C 1
ATOM 830 O O . SER A 1 102 ? 3.744 -5.037 3.852 1.00 89.88 102 SER A O 1
ATOM 832 N N . ALA A 1 103 ? 2.592 -5.673 5.673 1.00 86.56 103 ALA A N 1
ATOM 833 C CA . ALA A 1 103 ? 3.782 -5.982 6.470 1.00 86.56 103 ALA A CA 1
ATOM 834 C C . ALA A 1 103 ? 4.597 -7.134 5.857 1.00 86.56 103 ALA A C 1
ATOM 836 O O . ALA A 1 103 ? 5.825 -7.075 5.806 1.00 86.56 103 ALA A O 1
ATOM 837 N N . GLY A 1 104 ? 3.913 -8.166 5.352 1.00 93.62 104 GLY A N 1
ATOM 838 C CA . GLY A 1 104 ? 4.549 -9.298 4.677 1.00 93.62 104 GLY A CA 1
ATOM 839 C C . GLY A 1 104 ? 5.197 -8.897 3.353 1.00 93.62 104 GLY A C 1
ATOM 840 O O . GLY A 1 104 ? 6.347 -9.255 3.104 1.00 93.62 104 GLY A O 1
ATOM 841 N N . LEU A 1 105 ? 4.492 -8.105 2.536 1.00 95.94 105 LEU A N 1
ATOM 842 C CA . LEU A 1 105 ? 5.030 -7.556 1.292 1.00 95.94 105 LEU A CA 1
ATOM 843 C C . LEU A 1 105 ? 6.285 -6.721 1.564 1.00 95.94 105 LEU A C 1
ATOM 845 O O . LEU A 1 105 ? 7.310 -6.936 0.921 1.00 95.94 105 LEU A O 1
ATOM 849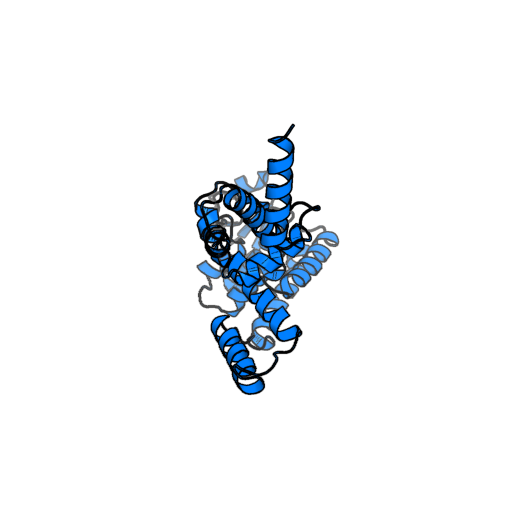 N N . TRP A 1 106 ? 6.222 -5.818 2.546 1.00 92.94 106 TRP A N 1
ATOM 850 C CA . TRP A 1 106 ? 7.363 -4.999 2.946 1.00 92.94 106 TRP A CA 1
ATOM 851 C C . TRP A 1 106 ? 8.550 -5.864 3.380 1.00 92.94 106 TRP A C 1
ATOM 853 O O . TRP A 1 106 ? 9.642 -5.708 2.839 1.00 92.94 106 TRP A O 1
ATOM 863 N N . ALA A 1 107 ? 8.338 -6.824 4.284 1.00 93.94 107 ALA A N 1
ATOM 864 C CA . ALA A 1 107 ? 9.407 -7.678 4.799 1.00 93.94 107 ALA A CA 1
ATOM 865 C C . ALA A 1 107 ? 10.104 -8.488 3.692 1.00 93.94 107 ALA A C 1
ATOM 867 O O . ALA A 1 107 ? 11.333 -8.550 3.650 1.00 93.94 107 ALA A O 1
ATOM 868 N N . VAL A 1 108 ? 9.330 -9.083 2.779 1.00 96.69 108 VAL A N 1
ATOM 869 C CA . VAL A 1 108 ? 9.875 -9.891 1.679 1.00 96.69 108 VAL A CA 1
ATOM 870 C C . VAL A 1 108 ? 10.627 -9.017 0.682 1.00 96.69 108 VAL A C 1
ATOM 872 O O . VAL A 1 108 ? 11.785 -9.298 0.382 1.00 96.69 108 VAL A O 1
ATOM 875 N N . VAL A 1 109 ? 10.005 -7.943 0.187 1.00 95.25 109 VAL A N 1
ATOM 876 C CA . VAL A 1 109 ? 10.601 -7.111 -0.870 1.00 95.25 109 VAL A CA 1
ATOM 877 C C . VAL A 1 109 ? 11.840 -6.374 -0.361 1.00 95.25 109 VAL A C 1
ATOM 879 O O . VAL A 1 109 ? 12.843 -6.323 -1.069 1.00 95.25 109 VAL A O 1
ATOM 882 N N . MET A 1 110 ? 11.829 -5.884 0.883 1.00 92.19 110 MET A N 1
ATOM 883 C CA . MET A 1 110 ? 13.017 -5.282 1.501 1.00 92.19 110 MET A CA 1
ATOM 884 C C . MET A 1 110 ? 14.145 -6.300 1.703 1.00 92.19 110 MET A C 1
ATOM 886 O O . MET A 1 110 ? 15.312 -5.964 1.512 1.00 92.19 110 MET A O 1
ATOM 890 N N . GLY A 1 111 ? 13.816 -7.549 2.048 1.00 94.62 111 GLY A N 1
ATOM 891 C CA . GLY A 1 111 ? 14.800 -8.628 2.138 1.00 94.62 111 GLY A CA 1
ATOM 892 C C . GLY A 1 111 ? 15.464 -8.931 0.792 1.00 94.62 111 GLY A C 1
ATOM 893 O O . GLY A 1 111 ? 16.684 -9.075 0.730 1.00 94.62 111 GLY A O 1
ATOM 894 N N . ILE A 1 112 ? 14.688 -8.969 -0.298 1.00 95.31 112 ILE A N 1
ATOM 895 C CA . ILE A 1 112 ? 15.235 -9.134 -1.655 1.00 95.31 112 ILE A CA 1
ATOM 896 C C . ILE A 1 112 ? 16.134 -7.942 -2.007 1.00 95.31 112 ILE A C 1
ATOM 898 O O . ILE A 1 112 ? 17.268 -8.150 -2.431 1.00 95.31 112 ILE A O 1
ATOM 902 N N . ALA A 1 113 ? 15.670 -6.712 -1.765 1.00 92.38 113 ALA A N 1
ATOM 903 C CA . ALA A 1 113 ? 16.432 -5.492 -2.039 1.00 92.38 113 ALA A CA 1
ATOM 904 C C . ALA A 1 113 ? 17.776 -5.438 -1.291 1.00 92.38 113 ALA A C 1
ATOM 906 O O . ALA A 1 113 ? 18.742 -4.867 -1.787 1.00 92.38 113 ALA A O 1
ATOM 907 N N . TYR A 1 114 ? 17.854 -6.028 -0.094 1.00 93.19 114 TYR A N 1
ATOM 908 C CA . TYR A 1 114 ? 19.105 -6.124 0.657 1.00 93.19 114 TYR A CA 1
ATOM 909 C C . TYR A 1 114 ? 20.075 -7.152 0.055 1.00 93.19 114 TYR A C 1
ATOM 911 O O . TYR A 1 114 ? 21.280 -6.908 -0.007 1.00 93.19 114 TYR A O 1
ATOM 919 N N . ASN A 1 115 ? 19.555 -8.298 -0.394 1.00 94.94 115 ASN A N 1
ATOM 920 C CA . ASN A 1 115 ? 20.361 -9.415 -0.892 1.00 94.94 115 ASN A CA 1
ATOM 921 C C . ASN A 1 115 ? 20.807 -9.251 -2.354 1.00 94.94 115 ASN A C 1
ATOM 923 O O . ASN A 1 115 ? 21.770 -9.893 -2.771 1.00 94.94 115 ASN A O 1
ATOM 927 N N . VAL A 1 116 ? 20.104 -8.431 -3.138 1.00 93.62 116 VAL A N 1
ATOM 928 C CA . VAL A 1 116 ? 20.338 -8.242 -4.573 1.00 93.62 116 VAL A CA 1
ATOM 929 C C . VAL A 1 116 ? 20.825 -6.821 -4.835 1.00 93.62 116 VAL A C 1
ATOM 931 O O . VAL A 1 116 ? 20.172 -5.853 -4.465 1.00 93.62 116 VAL A O 1
ATOM 934 N N . HIS A 1 117 ? 21.972 -6.682 -5.500 1.00 90.38 117 HIS A N 1
ATOM 935 C CA . HIS A 1 117 ? 22.600 -5.374 -5.747 1.00 90.38 117 HIS A CA 1
ATOM 936 C C . HIS A 1 117 ? 22.326 -4.797 -7.145 1.00 90.38 117 HIS A C 1
ATOM 938 O O . HIS A 1 117 ? 22.695 -3.657 -7.415 1.00 90.38 117 HIS A O 1
ATOM 944 N N . SER A 1 118 ? 21.704 -5.578 -8.032 1.00 96.00 118 SER A N 1
ATOM 945 C CA . SER A 1 118 ? 21.294 -5.152 -9.372 1.00 96.00 118 SER A CA 1
ATOM 946 C C . SER A 1 118 ? 19.807 -4.809 -9.385 1.00 96.00 118 SER A C 1
ATOM 948 O O . SER A 1 118 ? 18.979 -5.658 -9.059 1.00 96.00 118 SER A O 1
ATOM 950 N N . ASP A 1 119 ? 19.452 -3.600 -9.820 1.00 95.75 119 ASP A N 1
ATOM 951 C CA . ASP A 1 119 ? 18.052 -3.155 -9.881 1.00 95.75 119 ASP A CA 1
ATOM 952 C C . ASP A 1 119 ? 17.203 -4.019 -10.829 1.00 95.75 119 ASP A C 1
ATOM 954 O O . ASP A 1 119 ? 16.049 -4.335 -10.537 1.00 95.75 119 ASP A O 1
ATOM 958 N N . ALA A 1 120 ? 17.788 -4.456 -11.949 1.00 95.25 120 ALA A N 1
ATOM 959 C CA . ALA A 1 120 ? 17.119 -5.327 -12.912 1.00 95.25 120 ALA A CA 1
ATOM 960 C C . ALA A 1 120 ? 16.835 -6.717 -12.323 1.00 95.25 120 ALA A C 1
ATOM 962 O O . ALA A 1 120 ? 15.750 -7.268 -12.512 1.00 95.25 120 ALA A O 1
ATOM 963 N N . GLU A 1 121 ? 17.792 -7.272 -11.575 1.00 96.69 121 GLU A N 1
ATOM 964 C CA . GLU A 1 121 ? 17.610 -8.558 -10.902 1.00 96.69 121 GLU A CA 1
ATOM 965 C C . GLU A 1 121 ? 16.615 -8.434 -9.743 1.00 96.69 121 GLU A C 1
ATOM 967 O O . GLU A 1 121 ? 15.760 -9.303 -9.569 1.00 96.69 121 GLU A O 1
ATOM 972 N N . PHE A 1 122 ? 16.657 -7.327 -8.996 1.00 96.94 122 PHE A N 1
ATOM 973 C CA . PHE A 1 122 ? 15.692 -7.047 -7.941 1.00 96.94 122 PHE A CA 1
ATOM 974 C C . PHE A 1 122 ? 14.264 -6.987 -8.500 1.00 96.94 122 PHE A C 1
ATOM 976 O O . PHE A 1 122 ? 13.365 -7.638 -7.956 1.00 96.94 122 PHE A O 1
ATOM 983 N N . LEU A 1 123 ? 14.056 -6.289 -9.623 1.00 97.31 123 LEU A N 1
ATOM 984 C CA . LEU A 1 123 ? 12.783 -6.309 -10.340 1.00 97.31 123 LEU A CA 1
ATOM 985 C C . LEU A 1 123 ? 12.395 -7.737 -10.716 1.00 97.31 123 LEU A C 1
ATOM 987 O O . LEU A 1 123 ? 11.315 -8.181 -10.331 1.00 97.31 123 LEU A O 1
ATOM 991 N N . GLN A 1 124 ? 13.274 -8.467 -11.407 1.00 96.62 124 GLN A N 1
ATOM 992 C CA . GLN A 1 124 ? 12.997 -9.821 -11.885 1.00 96.62 124 GLN A CA 1
ATOM 993 C C . GLN A 1 124 ? 12.563 -10.765 -10.755 1.00 96.62 124 GLN A C 1
ATOM 995 O O . GLN A 1 124 ? 11.564 -11.470 -10.904 1.00 96.62 124 GLN A O 1
ATOM 1000 N N . GLN A 1 125 ? 13.274 -10.765 -9.624 1.00 96.88 125 GLN A N 1
ATOM 1001 C CA . GLN A 1 125 ? 12.932 -11.600 -8.470 1.00 96.88 125 GLN A CA 1
ATOM 1002 C C . GLN A 1 125 ? 11.615 -11.161 -7.811 1.00 96.88 125 GLN A C 1
ATOM 1004 O O . GLN A 1 125 ? 10.829 -12.000 -7.368 1.00 96.88 125 GLN A O 1
ATOM 1009 N N . SER A 1 126 ? 11.331 -9.857 -7.793 1.00 97.31 126 SER A N 1
ATOM 1010 C CA . SER A 1 126 ? 10.115 -9.317 -7.178 1.00 97.31 126 SER A CA 1
ATOM 1011 C C . SER A 1 126 ? 8.850 -9.551 -8.005 1.00 97.31 126 SER A C 1
ATOM 1013 O O . SER A 1 126 ? 7.767 -9.614 -7.425 1.00 97.31 126 SER A O 1
ATOM 1015 N N . LEU A 1 127 ? 8.942 -9.727 -9.332 1.00 97.62 127 LEU A N 1
ATOM 1016 C CA . LEU A 1 127 ? 7.763 -9.938 -10.193 1.00 97.62 127 LEU A CA 1
ATOM 1017 C C . LEU A 1 127 ? 6.884 -11.096 -9.701 1.00 97.62 127 LEU A C 1
ATOM 1019 O O . LEU A 1 127 ? 5.661 -10.968 -9.655 1.00 97.62 127 LEU A O 1
ATOM 1023 N N . ALA A 1 128 ? 7.505 -12.199 -9.275 1.00 97.50 128 ALA A N 1
ATOM 1024 C CA . ALA A 1 128 ? 6.793 -13.373 -8.779 1.00 97.50 128 ALA A CA 1
ATOM 1025 C C . ALA A 1 128 ? 6.002 -13.092 -7.487 1.00 97.50 128 ALA A C 1
ATOM 1027 O O . ALA A 1 128 ? 4.958 -13.704 -7.262 1.00 97.50 128 ALA A O 1
ATOM 1028 N N . VAL A 1 129 ? 6.462 -12.151 -6.654 1.00 97.62 129 VAL A N 1
ATOM 1029 C CA . VAL A 1 129 ? 5.757 -11.735 -5.432 1.00 97.62 129 VAL A CA 1
ATOM 1030 C C . VAL A 1 129 ? 4.435 -11.060 -5.795 1.00 97.62 129 VAL A C 1
ATOM 1032 O O . VAL A 1 129 ? 3.390 -11.415 -5.250 1.00 97.62 129 VAL A O 1
ATOM 1035 N N . PHE A 1 130 ? 4.460 -10.136 -6.756 1.00 98.00 130 PHE A N 1
ATOM 1036 C CA . PHE A 1 130 ? 3.259 -9.433 -7.209 1.00 98.00 130 PHE A CA 1
ATOM 1037 C C . PHE A 1 130 ? 2.319 -10.335 -8.022 1.00 98.00 130 PHE A C 1
ATOM 1039 O O . PHE A 1 130 ? 1.107 -10.293 -7.812 1.00 98.00 130 PHE A O 1
ATOM 1046 N N . ASP A 1 131 ? 2.855 -11.221 -8.871 1.00 98.00 131 ASP A N 1
ATOM 1047 C CA . ASP A 1 131 ? 2.058 -12.254 -9.552 1.00 98.00 131 ASP A CA 1
ATOM 1048 C C . ASP A 1 131 ? 1.356 -13.175 -8.530 1.00 98.00 131 ASP A C 1
ATOM 1050 O O . ASP A 1 131 ? 0.180 -13.527 -8.687 1.00 98.00 131 ASP A O 1
ATOM 1054 N N . GLY A 1 132 ? 2.056 -13.523 -7.446 1.00 97.25 132 GLY A N 1
ATOM 1055 C CA . GLY A 1 132 ? 1.515 -14.278 -6.320 1.00 97.25 132 GLY A CA 1
ATOM 1056 C C . GLY A 1 132 ? 0.403 -13.531 -5.584 1.00 97.25 132 GLY A C 1
ATOM 1057 O O . GLY A 1 132 ? -0.647 -14.120 -5.327 1.00 97.25 132 GLY A O 1
ATOM 1058 N N . LEU A 1 133 ? 0.586 -12.236 -5.301 1.00 95.88 133 LEU A N 1
ATOM 1059 C CA . LEU A 1 133 ? -0.443 -11.389 -4.685 1.00 95.88 133 LEU A CA 1
ATOM 1060 C C . LEU A 1 133 ? -1.699 -11.289 -5.554 1.00 95.88 133 LEU A C 1
ATOM 1062 O O . LEU A 1 133 ? -2.799 -11.501 -5.051 1.00 95.88 133 LEU A O 1
ATOM 1066 N N . LEU A 1 134 ? -1.548 -11.052 -6.859 1.00 96.38 134 LEU A N 1
ATOM 1067 C CA . LEU A 1 134 ? -2.675 -11.011 -7.792 1.00 96.38 134 LEU A CA 1
ATOM 1068 C C . LEU A 1 134 ? -3.406 -12.348 -7.870 1.00 96.38 134 LEU A C 1
ATOM 1070 O O . LEU A 1 134 ? -4.638 -12.395 -7.864 1.00 96.38 134 LEU A O 1
ATOM 1074 N N . THR A 1 135 ? -2.665 -13.452 -7.907 1.00 96.06 135 THR A N 1
ATOM 1075 C CA . THR A 1 135 ? -3.263 -14.791 -7.897 1.00 96.06 135 THR A CA 1
ATOM 1076 C C . THR A 1 135 ? -3.997 -15.054 -6.583 1.00 96.06 135 THR A C 1
ATOM 1078 O O . THR A 1 135 ? -5.106 -15.588 -6.592 1.00 96.06 135 THR A O 1
ATOM 1081 N N . TRP A 1 136 ? -3.418 -14.655 -5.450 1.00 94.19 136 TRP A N 1
ATOM 1082 C CA . TRP A 1 136 ? -4.051 -14.774 -4.141 1.00 94.19 136 TRP A CA 1
ATOM 1083 C C . TRP A 1 136 ? -5.359 -13.980 -4.065 1.00 94.19 136 TRP A C 1
ATOM 1085 O O . TRP A 1 136 ? -6.391 -14.565 -3.730 1.00 94.19 136 TRP A O 1
ATOM 1095 N N . GLU A 1 137 ? -5.340 -12.708 -4.462 1.00 91.69 137 GLU A N 1
ATOM 1096 C CA . GLU A 1 137 ? -6.521 -11.838 -4.519 1.00 91.69 137 GLU A CA 1
ATOM 1097 C C . GLU A 1 137 ? -7.630 -12.420 -5.399 1.00 91.69 137 GLU A C 1
ATOM 1099 O O . GLU A 1 137 ? -8.789 -12.491 -5.000 1.00 91.69 137 GLU A O 1
ATOM 1104 N N . THR A 1 138 ? -7.276 -12.903 -6.589 1.00 90.44 138 THR A N 1
ATOM 1105 C CA . THR A 1 138 ? -8.266 -13.356 -7.576 1.00 90.44 138 THR A CA 1
ATOM 1106 C C . THR A 1 138 ? -8.794 -14.771 -7.334 1.00 90.44 138 THR A C 1
ATOM 1108 O O . THR A 1 138 ? -9.886 -15.097 -7.802 1.00 90.44 138 THR A O 1
ATOM 1111 N N . ARG A 1 139 ? -8.039 -15.646 -6.653 1.00 89.44 139 ARG A N 1
ATOM 1112 C CA . ARG A 1 139 ? -8.377 -17.081 -6.530 1.00 89.44 139 ARG A CA 1
ATOM 1113 C C . ARG A 1 139 ? -8.639 -17.554 -5.108 1.00 89.44 139 ARG A C 1
ATOM 1115 O O . ARG A 1 139 ? -9.428 -18.479 -4.925 1.00 89.44 139 ARG A O 1
ATOM 1122 N N . PHE A 1 140 ? -7.959 -16.983 -4.121 1.00 84.62 140 PHE A N 1
ATOM 1123 C CA . PHE A 1 140 ? -7.909 -17.537 -2.765 1.00 84.62 140 PHE A CA 1
ATOM 1124 C C . PHE A 1 140 ? -8.511 -16.612 -1.716 1.00 84.62 140 PHE A C 1
ATOM 1126 O O . PHE A 1 140 ? -9.008 -17.095 -0.692 1.00 84.62 140 PHE A O 1
ATOM 1133 N N . ARG A 1 141 ? -8.498 -15.296 -1.949 1.00 75.75 141 ARG A N 1
ATOM 1134 C CA . ARG A 1 141 ? -9.131 -14.347 -1.046 1.00 75.75 141 ARG A CA 1
ATOM 1135 C C . ARG A 1 141 ? -10.640 -14.554 -1.096 1.00 75.75 141 ARG A C 1
ATOM 1137 O O . ARG A 1 141 ? -11.323 -14.227 -2.062 1.00 75.75 141 ARG A O 1
ATOM 1144 N N . LYS A 1 142 ? -11.182 -15.106 -0.013 1.00 64.19 142 LYS A N 1
ATOM 1145 C CA . LYS A 1 142 ? -12.620 -15.023 0.231 1.00 64.19 142 LYS A CA 1
ATOM 1146 C C . LYS A 1 142 ? -12.946 -13.546 0.434 1.00 64.19 142 LYS A C 1
ATOM 1148 O O . LYS A 1 142 ? -12.202 -12.901 1.178 1.00 64.19 142 LYS A O 1
ATOM 1153 N N . PRO A 1 143 ? -14.023 -13.012 -0.164 1.00 53.62 143 PRO A N 1
ATOM 1154 C CA . PRO A 1 143 ? -14.443 -11.654 0.130 1.00 53.62 143 PRO A CA 1
ATOM 1155 C C . PRO A 1 143 ? -14.596 -11.531 1.645 1.00 53.62 143 PRO A C 1
ATOM 1157 O O . PRO A 1 143 ? -15.464 -12.171 2.249 1.00 53.62 143 PRO A O 1
ATOM 1160 N N . LEU A 1 144 ? -13.708 -10.748 2.266 1.00 48.38 144 LEU A N 1
ATOM 1161 C CA . LEU A 1 144 ? -13.915 -10.290 3.629 1.00 48.38 144 LEU A CA 1
ATOM 1162 C C . LEU A 1 144 ? -15.287 -9.636 3.601 1.00 48.38 144 LEU A C 1
ATOM 1164 O O . LEU A 1 144 ? -15.532 -8.751 2.779 1.00 48.38 144 LEU A O 1
ATOM 1168 N N . HIS A 1 145 ? -16.212 -10.123 4.424 1.00 48.03 145 HIS A N 1
ATOM 1169 C CA . HIS A 1 145 ? -17.467 -9.419 4.606 1.00 48.03 145 HIS A CA 1
ATOM 1170 C C . HIS A 1 145 ? -17.098 -8.052 5.176 1.00 48.03 145 HIS A C 1
ATOM 1172 O O . HIS A 1 145 ? -16.833 -7.927 6.370 1.00 48.03 145 HIS A O 1
ATOM 1178 N N . LYS A 1 146 ? -17.022 -7.041 4.302 1.00 42.38 146 LYS A N 1
ATOM 1179 C CA . LYS A 1 146 ? -17.004 -5.634 4.682 1.00 42.38 146 LYS A CA 1
ATOM 1180 C C . LYS A 1 146 ? -18.384 -5.375 5.277 1.00 42.38 146 LYS A C 1
ATOM 1182 O O . LYS A 1 146 ? -19.316 -4.964 4.590 1.00 42.38 146 LYS A O 1
ATOM 1187 N N . TYR A 1 147 ? -18.566 -5.749 6.539 1.00 42.38 147 TYR A N 1
ATOM 1188 C CA . TYR A 1 147 ? -19.680 -5.234 7.307 1.00 42.38 147 TYR A CA 1
ATOM 1189 C C . TYR A 1 147 ? -19.422 -3.740 7.419 1.00 42.38 147 TYR A C 1
ATOM 1191 O O . TYR A 1 147 ? -18.366 -3.338 7.903 1.00 42.38 147 TYR A O 1
ATOM 1199 N N . SER A 1 148 ? -20.356 -2.920 6.943 1.00 44.75 148 SER A N 1
ATOM 1200 C CA . SER A 1 148 ? -20.337 -1.519 7.337 1.00 44.75 148 SER A CA 1
ATOM 1201 C C . SER A 1 148 ? -20.363 -1.465 8.864 1.00 44.75 148 SER A C 1
ATOM 1203 O O . SER A 1 148 ? -21.009 -2.307 9.499 1.00 44.75 148 SER A O 1
ATOM 1205 N N . GLU A 1 149 ? -19.676 -0.492 9.456 1.00 48.69 149 GLU A N 1
ATOM 1206 C CA . GLU A 1 149 ? -19.690 -0.272 10.907 1.00 48.69 149 GLU A CA 1
ATOM 1207 C C . GLU A 1 149 ? -21.125 -0.263 11.445 1.00 48.69 149 GLU A C 1
ATOM 1209 O O . GLU A 1 149 ? -21.419 -0.897 12.453 1.00 48.69 149 GLU A O 1
ATOM 1214 N N . TYR A 1 150 ? -22.054 0.321 10.680 1.00 43.69 150 TYR A N 1
ATOM 1215 C CA . TYR A 1 150 ? -23.490 0.288 10.946 1.00 43.69 150 TYR A CA 1
ATOM 1216 C C . TYR A 1 150 ? -24.066 -1.130 11.053 1.00 43.69 150 TYR A C 1
ATOM 1218 O O . TYR A 1 150 ? -24.824 -1.415 11.971 1.00 43.69 150 TYR A O 1
ATOM 1226 N N . LYS A 1 151 ? -23.707 -2.045 10.148 1.00 44.34 151 LYS A N 1
ATOM 1227 C CA . LYS A 1 151 ? -24.214 -3.425 10.147 1.00 44.34 151 LYS A CA 1
ATOM 1228 C C . LYS A 1 151 ? -23.593 -4.255 11.266 1.00 44.34 151 LYS A C 1
ATOM 1230 O O . LYS A 1 151 ? -24.269 -5.102 11.846 1.00 44.34 151 LYS A O 1
ATOM 1235 N N . LEU A 1 152 ? -22.331 -3.985 11.602 1.00 51.50 152 LEU A N 1
ATOM 1236 C CA . LEU A 1 152 ? -21.682 -4.575 12.770 1.00 51.50 152 LEU A CA 1
ATOM 1237 C C . LEU A 1 152 ? -22.353 -4.081 14.061 1.00 51.50 152 LEU A C 1
ATOM 1239 O O . LEU A 1 152 ? -22.679 -4.892 14.926 1.00 51.50 152 LEU A O 1
ATOM 1243 N N . MET A 1 153 ? -22.639 -2.778 14.149 1.00 53.50 153 MET A N 1
ATOM 1244 C CA . MET A 1 153 ? -23.372 -2.180 15.265 1.00 53.50 153 MET A CA 1
ATOM 1245 C C . MET A 1 153 ? -24.803 -2.680 15.353 1.00 53.50 153 MET A C 1
ATOM 1247 O O . MET A 1 153 ? -25.271 -2.961 16.448 1.00 53.50 153 MET A O 1
ATOM 1251 N N . GLU A 1 154 ? -25.487 -2.872 14.232 1.00 55.91 154 GLU A N 1
ATOM 1252 C CA . GLU A 1 154 ? -26.837 -3.421 14.207 1.00 55.91 154 GLU A CA 1
ATOM 1253 C C . GLU A 1 154 ? -26.855 -4.862 14.737 1.00 55.91 154 GLU A C 1
ATOM 1255 O O . GLU A 1 154 ? -27.692 -5.208 15.572 1.00 55.91 154 GLU A O 1
ATOM 1260 N N . VAL A 1 155 ? -25.908 -5.703 14.305 1.00 56.53 155 VAL A N 1
ATOM 1261 C CA . VAL A 1 155 ? -25.768 -7.086 14.791 1.00 56.53 155 VAL A CA 1
ATOM 1262 C C . VAL A 1 155 ? -25.403 -7.108 16.274 1.00 56.53 155 VAL A C 1
ATOM 1264 O O . VAL A 1 155 ? -25.995 -7.870 17.039 1.00 56.53 155 VAL A O 1
ATOM 1267 N N . PHE A 1 156 ? -24.469 -6.256 16.697 1.00 60.41 156 PHE A N 1
ATOM 1268 C CA . PHE A 1 156 ? -24.032 -6.166 18.087 1.00 60.41 156 PHE A CA 1
ATOM 1269 C C . PHE A 1 156 ? -25.150 -5.653 19.004 1.00 60.41 156 PHE A C 1
ATOM 1271 O O . PHE A 1 156 ? -25.441 -6.264 20.033 1.00 60.41 156 PHE A O 1
ATOM 1278 N N . HIS A 1 157 ? -25.847 -4.593 18.591 1.00 61.94 157 HIS A N 1
ATOM 1279 C CA . HIS A 1 157 ? -27.017 -4.054 19.276 1.00 61.94 157 HIS A CA 1
ATOM 1280 C C . HIS A 1 157 ? -28.118 -5.110 19.377 1.00 61.94 157 HIS A C 1
ATOM 1282 O O . HIS A 1 157 ? -28.616 -5.378 20.467 1.00 61.94 157 HIS A O 1
ATOM 1288 N N . ARG A 1 158 ? -28.443 -5.794 18.273 1.00 61.16 158 ARG A N 1
ATOM 1289 C CA . ARG A 1 158 ? -29.437 -6.874 18.255 1.00 61.16 158 ARG A CA 1
ATOM 1290 C C . ARG A 1 158 ? -29.061 -8.013 19.200 1.00 61.16 158 ARG A C 1
ATOM 1292 O O . ARG A 1 158 ? -29.922 -8.485 19.936 1.00 61.16 158 ARG A O 1
ATOM 1299 N N . PHE A 1 159 ? -27.794 -8.424 19.220 1.00 63.81 159 PHE A N 1
ATOM 1300 C CA . PHE A 1 159 ? -27.297 -9.464 20.120 1.00 63.81 159 PHE A CA 1
ATOM 1301 C C . PHE A 1 159 ? -27.421 -9.056 21.593 1.00 63.81 159 PHE A C 1
ATOM 1303 O O . PHE A 1 159 ? -27.914 -9.837 22.410 1.00 63.81 159 PHE A O 1
ATOM 1310 N N . ILE A 1 160 ? -27.020 -7.828 21.938 1.00 62.44 160 ILE A N 1
ATOM 1311 C CA . ILE A 1 160 ? -27.144 -7.306 23.304 1.00 62.44 160 ILE A CA 1
ATOM 1312 C C . ILE A 1 160 ? -28.615 -7.235 23.717 1.00 62.44 160 ILE A C 1
ATOM 1314 O O . ILE A 1 160 ? -28.971 -7.733 24.786 1.00 62.44 160 ILE A O 1
ATOM 1318 N N . THR A 1 161 ? -29.468 -6.655 22.876 1.00 64.69 161 THR A N 1
ATOM 1319 C CA . THR A 1 161 ? -30.885 -6.437 23.179 1.00 64.69 161 THR A CA 1
ATOM 1320 C C . THR A 1 161 ? -31.656 -7.756 23.257 1.00 64.69 161 THR A C 1
ATOM 1322 O O . THR A 1 161 ? -32.450 -7.932 24.176 1.00 64.69 161 THR A O 1
ATOM 1325 N N . GLN A 1 162 ? -31.379 -8.736 22.387 1.00 65.81 162 GLN A N 1
ATOM 1326 C CA . GLN A 1 162 ? -32.012 -10.061 22.464 1.00 65.81 162 GLN A CA 1
ATOM 1327 C C . GLN A 1 162 ? -31.550 -10.883 23.671 1.00 65.81 162 GLN A C 1
ATOM 1329 O O . GLN A 1 162 ? -32.362 -11.584 24.270 1.00 65.81 162 GLN A O 1
ATOM 1334 N N . LYS A 1 163 ? -30.259 -10.838 24.023 1.00 56.31 163 LYS A N 1
ATOM 1335 C CA . LYS A 1 163 ? -29.697 -11.709 25.068 1.00 56.31 163 LYS A CA 1
ATOM 1336 C C . LYS A 1 163 ? -29.829 -11.132 26.479 1.00 56.31 163 LYS A C 1
ATOM 1338 O O . LYS A 1 163 ? -29.900 -11.900 27.436 1.00 56.31 163 LYS A O 1
ATOM 1343 N N . TYR A 1 164 ? -29.855 -9.807 26.619 1.00 61.12 164 TYR A N 1
ATOM 1344 C CA . TYR A 1 164 ? -29.869 -9.132 27.920 1.00 61.12 164 TYR A CA 1
ATOM 1345 C C . TYR A 1 164 ? -31.067 -8.180 28.109 1.00 61.12 164 TYR A C 1
ATOM 1347 O O . TYR A 1 164 ? -31.402 -7.854 29.245 1.00 61.12 164 TYR A O 1
ATOM 1355 N N . GLY A 1 165 ? -31.769 -7.759 27.052 1.00 61.69 165 GLY A N 1
ATOM 1356 C CA . GLY A 1 165 ? -32.851 -6.771 27.161 1.00 61.69 165 GLY A CA 1
ATOM 1357 C C . GLY A 1 165 ? -32.424 -5.461 27.848 1.00 61.69 165 GLY A C 1
ATOM 1358 O O . GLY A 1 165 ? -31.249 -5.241 28.149 1.00 61.69 165 GLY A O 1
ATOM 1359 N N . ASP A 1 166 ? -33.388 -4.585 28.139 1.00 57.22 166 ASP A N 1
ATOM 1360 C CA . ASP A 1 166 ? -33.107 -3.287 28.781 1.00 57.22 166 ASP A CA 1
ATOM 1361 C C . ASP A 1 166 ? -32.856 -3.385 30.292 1.00 57.22 166 ASP A C 1
ATOM 1363 O O . ASP A 1 166 ? -32.276 -2.481 30.893 1.00 57.22 166 ASP A O 1
ATOM 1367 N N . ARG A 1 167 ? -33.291 -4.481 30.929 1.00 57.00 167 ARG A N 1
ATOM 1368 C CA . ARG A 1 167 ? -33.276 -4.633 32.395 1.00 57.00 167 ARG A CA 1
ATOM 1369 C C . ARG A 1 167 ? -32.296 -5.681 32.926 1.00 57.00 167 ARG A C 1
ATOM 1371 O O . ARG A 1 167 ? -32.110 -5.725 34.142 1.00 57.00 167 ARG A O 1
ATOM 1378 N N . ALA A 1 168 ? -31.665 -6.521 32.094 1.00 61.66 168 ALA A N 1
ATOM 1379 C CA . ALA A 1 168 ? -30.685 -7.477 32.616 1.00 61.66 168 ALA A CA 1
ATOM 1380 C C . ALA A 1 168 ? -29.301 -6.843 32.791 1.00 61.66 168 ALA A C 1
ATOM 1382 O O . ALA A 1 168 ? -28.855 -5.983 32.029 1.00 61.66 168 ALA A O 1
ATOM 1383 N N . LYS A 1 169 ? -28.592 -7.313 33.821 1.00 64.88 169 LYS A N 1
ATOM 1384 C CA . LYS A 1 169 ? -27.228 -6.888 34.138 1.00 64.88 169 LYS A CA 1
ATOM 1385 C C . LYS A 1 169 ? -26.291 -7.332 33.007 1.00 64.88 169 LYS A C 1
ATOM 1387 O O . LYS A 1 169 ? -25.930 -8.503 32.915 1.00 64.88 169 LYS A O 1
ATOM 1392 N N . LYS A 1 170 ? -25.915 -6.388 32.140 1.00 69.62 170 LYS A N 1
ATOM 1393 C CA . LYS A 1 170 ? -24.969 -6.623 31.040 1.00 69.62 170 LYS A CA 1
ATOM 1394 C C . LYS A 1 170 ? -23.608 -7.080 31.604 1.00 69.62 170 LYS A C 1
ATOM 1396 O O . LYS A 1 170 ? -23.154 -6.485 32.589 1.00 69.62 170 LYS A O 1
ATOM 1401 N N . PRO A 1 171 ? -22.961 -8.106 31.014 1.00 67.56 171 PRO A N 1
ATOM 1402 C CA . PRO A 1 171 ? -21.617 -8.531 31.393 1.00 67.56 171 PRO A CA 1
ATOM 1403 C C . PRO A 1 171 ? -20.610 -7.383 31.321 1.00 67.56 171 PRO A C 1
ATOM 1405 O O . PRO A 1 171 ? -20.774 -6.461 30.524 1.00 67.56 171 PRO A O 1
ATOM 1408 N N . VAL A 1 172 ? -19.545 -7.468 32.118 1.00 62.56 172 VAL A N 1
ATOM 1409 C CA . VAL A 1 172 ? -18.488 -6.444 32.170 1.00 62.56 172 VAL A CA 1
ATOM 1410 C C . VAL A 1 172 ? -17.886 -6.198 30.782 1.00 62.56 172 VAL A C 1
ATOM 1412 O O . VAL A 1 172 ? -17.848 -5.054 30.343 1.00 62.56 172 VAL A O 1
ATOM 1415 N N . TRP A 1 173 ? -17.594 -7.264 30.031 1.00 61.44 173 TRP A N 1
ATOM 1416 C CA . TRP A 1 173 ? -17.053 -7.164 28.671 1.00 61.44 173 TRP A CA 1
ATOM 1417 C C . TRP A 1 173 ? -17.967 -6.406 27.690 1.00 61.44 173 TRP A C 1
ATOM 1419 O O . TRP A 1 173 ? -17.485 -5.761 26.768 1.00 61.44 173 TRP A O 1
ATOM 1429 N N . VAL A 1 174 ? -19.294 -6.421 27.884 1.00 63.28 174 VAL A N 1
ATOM 1430 C CA . VAL A 1 174 ? -20.227 -5.649 27.036 1.00 63.28 174 VAL A CA 1
ATOM 1431 C C . VAL A 1 174 ? -20.079 -4.153 27.298 1.00 63.28 174 VAL A C 1
ATOM 1433 O O . VAL A 1 174 ? -20.184 -3.351 26.374 1.00 63.28 174 VAL A O 1
ATOM 1436 N N . LYS A 1 175 ? -19.828 -3.773 28.555 1.00 61.12 175 LYS A N 1
ATOM 1437 C CA . LYS A 1 175 ? -19.544 -2.382 28.921 1.00 61.12 175 LYS A CA 1
ATOM 1438 C C . LYS A 1 175 ? -18.171 -1.950 28.419 1.00 61.12 175 LYS A C 1
ATOM 1440 O O . LYS A 1 175 ? -18.048 -0.820 27.974 1.00 61.12 175 LYS A O 1
ATOM 1445 N N . GLU A 1 176 ? -17.183 -2.842 28.453 1.00 52.31 176 GLU A N 1
ATOM 1446 C CA . GLU A 1 176 ? -15.839 -2.596 27.913 1.00 52.31 176 GLU A CA 1
ATOM 1447 C C . GLU A 1 176 ? -15.869 -2.390 26.396 1.00 52.31 176 GLU A C 1
ATOM 1449 O O . GLU A 1 176 ? -15.297 -1.424 25.909 1.00 52.31 176 GLU A O 1
ATOM 1454 N N . ILE A 1 177 ? -16.602 -3.218 25.643 1.00 56.91 177 ILE A N 1
ATOM 1455 C CA . ILE A 1 177 ? -16.742 -3.023 24.192 1.00 56.91 177 ILE A CA 1
ATOM 1456 C C . ILE A 1 177 ? -17.525 -1.748 23.877 1.00 56.91 177 ILE A C 1
ATOM 1458 O O . ILE A 1 177 ? -17.118 -1.001 22.997 1.00 56.91 177 ILE A O 1
ATOM 1462 N N . ALA A 1 178 ? -18.622 -1.468 24.588 1.00 61.41 178 ALA A N 1
ATOM 1463 C CA . ALA A 1 178 ? -19.354 -0.215 24.402 1.00 61.41 178 ALA A CA 1
ATOM 1464 C C . ALA A 1 178 ? -18.465 1.003 24.689 1.00 61.41 178 ALA A C 1
ATOM 1466 O O . ALA A 1 178 ? -18.524 1.982 23.959 1.00 61.41 178 ALA A O 1
ATOM 1467 N N . ALA A 1 179 ? -17.610 0.909 25.708 1.00 58.03 179 ALA A N 1
ATOM 1468 C CA . ALA A 1 179 ? -16.603 1.910 26.013 1.00 58.03 179 ALA A CA 1
ATOM 1469 C C . ALA A 1 179 ? -15.583 2.070 24.879 1.00 58.03 179 ALA A C 1
ATOM 1471 O O . ALA A 1 179 ? -15.338 3.197 24.488 1.00 58.03 179 ALA A O 1
ATOM 1472 N N . ILE A 1 180 ? -15.027 0.983 24.332 1.00 55.22 180 ILE A N 1
ATOM 1473 C CA . ILE A 1 180 ? -14.074 1.036 23.207 1.00 55.22 180 ILE A CA 1
ATOM 1474 C C . ILE A 1 180 ? -14.730 1.641 21.961 1.00 55.22 180 ILE A C 1
ATOM 1476 O O . ILE A 1 180 ? -14.162 2.516 21.325 1.00 55.22 180 ILE A O 1
ATOM 1480 N N . VAL A 1 181 ? -15.948 1.213 21.624 1.00 58.34 181 VAL A N 1
ATOM 1481 C CA . VAL A 1 181 ? -16.686 1.751 20.473 1.00 58.34 181 VAL A CA 1
ATOM 1482 C C . VAL A 1 181 ? -16.996 3.232 20.673 1.00 58.34 181 VAL A C 1
ATOM 1484 O O . VAL A 1 181 ? -16.827 4.014 19.747 1.00 58.34 181 VAL A O 1
ATOM 1487 N N . GLN A 1 182 ? -17.418 3.635 21.873 1.00 61.50 182 GLN A N 1
ATOM 1488 C CA . GLN A 1 182 ? -17.678 5.041 22.173 1.00 61.50 182 GLN A CA 1
ATOM 1489 C C . GLN A 1 182 ? -16.392 5.878 22.167 1.00 61.50 182 GLN A C 1
ATOM 1491 O O . GLN A 1 182 ? -16.423 7.030 21.755 1.00 61.50 182 GLN A O 1
ATOM 1496 N N . ASP A 1 183 ? -15.264 5.294 22.570 1.00 59.62 183 ASP A N 1
ATOM 1497 C CA . ASP A 1 183 ? -13.936 5.914 22.536 1.00 59.62 183 ASP A CA 1
ATOM 1498 C C . ASP A 1 183 ? -13.467 6.169 21.094 1.00 59.62 183 ASP A C 1
ATOM 1500 O O . ASP A 1 183 ? -13.026 7.271 20.761 1.00 59.62 183 ASP A O 1
ATOM 1504 N N . GLU A 1 184 ? -13.651 5.182 20.214 1.00 60.56 184 GLU A N 1
ATOM 1505 C CA . GLU A 1 184 ? -13.382 5.296 18.776 1.00 60.56 184 GLU A CA 1
ATOM 1506 C C . GLU A 1 184 ? -14.319 6.298 18.098 1.00 60.56 184 GLU A C 1
ATOM 1508 O O . GLU A 1 184 ? -13.870 7.126 17.310 1.00 60.56 184 GLU A O 1
ATOM 1513 N N . ILE A 1 185 ? -15.612 6.289 18.430 1.00 59.19 185 ILE A N 1
ATOM 1514 C CA . ILE A 1 185 ? -16.597 7.256 17.926 1.00 59.19 185 ILE A CA 1
ATOM 1515 C C . ILE A 1 185 ? -16.233 8.669 18.382 1.00 59.19 185 ILE A C 1
ATOM 1517 O O . ILE A 1 185 ? -16.152 9.566 17.555 1.00 59.19 185 ILE A O 1
ATOM 1521 N N . ASP A 1 186 ? -15.962 8.887 19.667 1.00 57.12 186 ASP A N 1
ATOM 1522 C CA . ASP A 1 186 ? -15.649 10.215 20.200 1.00 57.12 186 ASP A CA 1
ATOM 1523 C C . ASP A 1 186 ? -14.327 10.749 19.627 1.00 57.12 186 ASP A C 1
ATOM 1525 O O . ASP A 1 186 ? -14.195 11.957 19.421 1.00 57.12 186 ASP A O 1
ATOM 1529 N N . THR A 1 187 ? -13.364 9.872 19.338 1.00 57.47 187 THR A N 1
ATOM 1530 C CA . THR A 1 187 ? -12.099 10.228 18.682 1.00 57.47 187 THR A CA 1
ATOM 1531 C C . THR A 1 187 ? -12.308 10.546 17.197 1.00 57.47 187 THR A C 1
ATOM 1533 O O . THR A 1 187 ? -11.888 11.607 16.724 1.00 57.47 187 THR A O 1
ATOM 1536 N N . SER A 1 188 ? -13.012 9.673 16.473 1.00 52.31 188 SER A N 1
ATOM 1537 C CA . SER A 1 188 ? -13.210 9.759 15.021 1.00 52.31 188 SER A CA 1
ATOM 1538 C C . SER A 1 188 ? -14.234 10.819 14.595 1.00 52.31 188 SER A C 1
ATOM 1540 O O . SER A 1 188 ? -14.020 11.477 13.580 1.00 52.31 188 SER A O 1
ATOM 1542 N N . LEU A 1 189 ? -15.277 11.108 15.392 1.00 50.09 189 LEU A N 1
ATOM 1543 C CA . LEU A 1 189 ? -16.265 12.162 15.087 1.00 50.09 189 LEU A CA 1
ATOM 1544 C C . LEU A 1 189 ? -15.691 13.584 15.101 1.00 50.09 189 LEU A C 1
ATOM 1546 O O . LE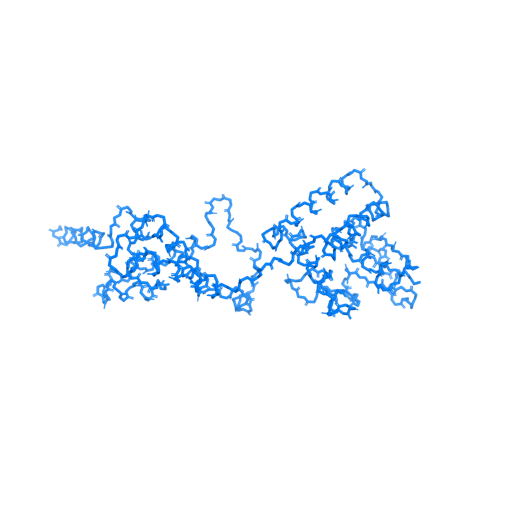U A 1 189 ? -16.384 14.519 14.705 1.00 50.09 189 LEU A O 1
ATOM 1550 N N . SER A 1 190 ? -14.458 13.775 15.571 1.00 48.47 190 SER A N 1
ATOM 1551 C CA . SER A 1 190 ? -13.862 15.111 15.686 1.00 48.47 190 SER A CA 1
ATOM 1552 C C . SER A 1 190 ? -12.739 15.411 14.708 1.00 48.47 190 SER A C 1
ATOM 1554 O O . SER A 1 190 ? -12.374 16.577 14.570 1.00 48.47 190 SER A O 1
ATOM 1556 N N . LEU A 1 191 ? -12.222 14.405 14.005 1.00 46.50 191 LEU A N 1
ATOM 1557 C CA . LEU A 1 191 ? -11.256 14.608 12.938 1.00 46.50 191 LEU A CA 1
ATOM 1558 C C . LEU A 1 191 ? -11.593 13.685 11.778 1.00 46.50 191 LEU A C 1
ATOM 1560 O O . LEU A 1 191 ? -11.100 12.564 11.687 1.00 46.50 191 LEU A O 1
ATOM 1564 N N . ASP A 1 192 ? -12.362 14.214 10.831 1.00 48.84 192 ASP A N 1
ATOM 1565 C CA . ASP A 1 192 ? -12.141 13.823 9.449 1.00 48.84 192 ASP A CA 1
ATOM 1566 C C . ASP A 1 192 ? -10.719 14.289 9.093 1.00 48.84 192 ASP A C 1
ATOM 1568 O O . ASP A 1 192 ? -10.470 15.460 8.794 1.00 48.84 192 ASP A O 1
ATOM 1572 N N . LEU A 1 193 ? -9.751 13.386 9.262 1.00 44.97 193 LEU A N 1
ATOM 1573 C CA . LEU A 1 193 ? -8.335 13.640 8.999 1.00 44.97 193 LEU A CA 1
ATOM 1574 C C . LEU A 1 193 ? -8.121 14.123 7.559 1.00 44.97 193 LEU A C 1
ATOM 1576 O O . LEU A 1 193 ? -7.223 14.932 7.329 1.00 44.97 193 LEU A O 1
ATOM 1580 N N . ALA A 1 194 ? -8.986 13.715 6.621 1.00 42.25 194 ALA A N 1
ATOM 1581 C CA . ALA A 1 194 ? -8.975 14.232 5.259 1.00 42.25 194 ALA A CA 1
ATOM 1582 C C . ALA A 1 194 ? -9.400 15.713 5.221 1.00 42.25 194 ALA A C 1
ATOM 1584 O O . ALA A 1 194 ? -8.714 16.533 4.613 1.00 42.25 194 ALA A O 1
ATOM 1585 N N . ALA A 1 195 ? -10.453 16.096 5.951 1.00 45.66 195 ALA A N 1
ATOM 1586 C CA . ALA A 1 195 ? -10.908 17.490 6.039 1.00 45.66 195 ALA A CA 1
ATOM 1587 C C . ALA A 1 195 ? -9.946 18.421 6.809 1.00 45.66 195 ALA A C 1
ATOM 1589 O O . ALA A 1 195 ? -9.929 19.634 6.577 1.00 45.66 195 ALA A O 1
ATOM 1590 N N . LEU A 1 196 ? -9.148 17.891 7.742 1.00 43.00 196 LEU A N 1
ATOM 1591 C CA . LEU A 1 196 ? -8.121 18.658 8.460 1.00 43.00 196 LEU A CA 1
ATOM 1592 C C . LEU A 1 196 ? -6.816 18.797 7.680 1.00 43.00 196 LEU A C 1
ATOM 1594 O O . LEU A 1 196 ? -6.191 19.857 7.753 1.00 43.00 196 LEU A O 1
ATOM 1598 N N . SER A 1 197 ? -6.439 17.782 6.899 1.00 46.97 197 SER A N 1
ATOM 1599 C CA . SER A 1 197 ? -5.286 17.847 5.995 1.00 46.97 197 SER A CA 1
ATOM 1600 C C . SER A 1 197 ? -5.460 18.899 4.893 1.00 46.97 197 SER A C 1
ATOM 1602 O O . SER A 1 197 ? -4.475 19.416 4.378 1.00 46.97 197 SER A O 1
ATOM 1604 N N . GLU A 1 198 ? -6.700 19.253 4.548 1.00 45.41 198 GLU A N 1
ATOM 1605 C CA . GLU A 1 198 ? -7.009 20.321 3.588 1.00 45.41 198 GLU A CA 1
ATOM 1606 C C . GLU A 1 198 ? -6.802 21.735 4.174 1.00 45.41 198 GLU A C 1
ATOM 1608 O O . GLU A 1 198 ? -6.625 22.706 3.439 1.00 45.41 198 GLU A O 1
ATOM 1613 N N . LYS A 1 199 ? -6.821 21.867 5.510 1.00 40.53 199 LYS A N 1
ATOM 1614 C CA . LYS A 1 199 ? -6.784 23.158 6.227 1.00 40.53 199 LYS A CA 1
ATOM 1615 C C . LYS A 1 199 ? -5.485 23.423 6.984 1.00 40.53 199 LYS A C 1
ATOM 1617 O O . LYS A 1 199 ? -5.244 24.563 7.383 1.00 40.53 199 LYS A O 1
ATOM 1622 N N . LEU A 1 200 ? -4.661 22.403 7.202 1.00 42.28 200 LEU A N 1
ATOM 1623 C CA . LEU A 1 200 ? -3.362 22.521 7.852 1.00 42.28 200 LEU A CA 1
ATOM 1624 C C . LEU A 1 200 ? -2.252 22.300 6.815 1.00 42.28 200 LEU A C 1
ATOM 1626 O O . LEU A 1 200 ? -2.304 21.325 6.077 1.00 42.28 200 LEU A O 1
ATOM 1630 N N . PRO A 1 201 ? -1.195 23.130 6.779 1.00 39.06 201 PRO A N 1
ATOM 1631 C CA . PRO A 1 201 ? -0.047 22.925 5.888 1.00 39.06 201 PRO A CA 1
ATOM 1632 C C . PRO A 1 201 ? 0.848 21.732 6.299 1.00 39.06 201 PRO A C 1
ATOM 1634 O O . PRO A 1 201 ? 2.008 21.665 5.897 1.00 39.06 201 PRO A O 1
ATOM 1637 N N . ALA A 1 202 ? 0.344 20.808 7.125 1.00 41.50 202 ALA A N 1
ATOM 1638 C CA . ALA A 1 202 ? 1.094 19.706 7.718 1.00 41.50 202 ALA A CA 1
ATOM 1639 C C . ALA A 1 202 ? 0.562 18.342 7.248 1.00 41.50 202 ALA A C 1
ATOM 1641 O O . ALA A 1 202 ? -0.639 18.129 7.126 1.00 41.50 202 ALA A O 1
ATOM 1642 N N . ASN A 1 203 ? 1.497 17.426 6.996 1.00 45.06 203 ASN A N 1
ATOM 1643 C CA . ASN A 1 203 ? 1.292 16.108 6.393 1.00 45.06 203 ASN A CA 1
ATOM 1644 C C . ASN A 1 203 ? 0.677 15.111 7.411 1.00 45.06 203 ASN A C 1
ATOM 1646 O O . ASN A 1 203 ? 1.210 15.028 8.523 1.00 45.06 203 ASN A O 1
ATOM 1650 N N . PRO A 1 204 ? -0.363 14.317 7.076 1.00 39.59 204 PRO A N 1
ATOM 1651 C CA . PRO A 1 204 ? -0.993 13.355 7.996 1.00 39.59 204 PRO A CA 1
ATOM 1652 C C . PRO A 1 204 ? -0.009 12.383 8.667 1.00 39.59 204 PRO A C 1
ATOM 1654 O O . PRO A 1 204 ? -0.157 12.058 9.843 1.00 39.59 204 PRO A O 1
ATOM 1657 N N . GLY A 1 205 ? 1.056 11.982 7.960 1.00 39.94 205 GLY A N 1
ATOM 1658 C CA . GLY A 1 205 ? 2.108 11.100 8.488 1.00 39.94 205 GLY A CA 1
ATOM 1659 C C . GLY A 1 205 ? 3.018 11.731 9.553 1.00 39.94 205 GLY A C 1
ATOM 1660 O O . GLY A 1 205 ? 3.747 11.018 10.235 1.00 39.94 205 GLY A O 1
ATOM 1661 N N . SER A 1 206 ? 2.969 13.054 9.732 1.00 43.00 206 SER A N 1
ATOM 1662 C CA . SER A 1 206 ? 3.684 13.764 10.807 1.00 43.00 206 SER A CA 1
ATOM 1663 C C . SER A 1 206 ? 2.903 13.817 12.128 1.00 43.00 206 SER A C 1
ATOM 1665 O O . SER A 1 206 ? 3.435 14.279 13.133 1.00 43.00 206 SER A O 1
ATOM 1667 N N . LEU A 1 207 ? 1.661 13.312 12.138 1.00 41.44 207 LEU A N 1
ATOM 1668 C CA . LEU A 1 207 ? 0.808 13.203 13.328 1.00 41.44 207 LEU A CA 1
ATOM 1669 C C . LEU A 1 207 ? 0.948 11.848 14.045 1.00 41.44 207 LEU A C 1
ATOM 1671 O O . LEU A 1 207 ? 0.222 11.584 15.004 1.00 41.44 207 LEU A O 1
ATOM 1675 N N . ILE A 1 208 ? 1.879 10.992 13.606 1.00 45.59 208 ILE A N 1
ATOM 1676 C CA . ILE A 1 208 ? 2.295 9.810 14.369 1.00 45.59 208 ILE A CA 1
ATOM 1677 C C . ILE A 1 208 ? 2.933 10.321 15.671 1.00 45.59 208 ILE A C 1
ATOM 1679 O O . ILE A 1 208 ? 3.873 11.118 15.595 1.00 45.59 208 ILE A O 1
ATOM 1683 N N . PRO A 1 209 ? 2.441 9.921 16.859 1.00 43.00 209 PRO A N 1
ATOM 1684 C CA . PRO A 1 209 ? 2.975 10.438 18.105 1.00 43.00 209 PRO A CA 1
ATOM 1685 C C . PRO A 1 209 ? 4.442 10.035 18.248 1.00 43.00 209 PRO A C 1
ATOM 1687 O O . PRO A 1 209 ? 4.850 8.930 17.885 1.00 43.00 209 PRO A O 1
ATOM 1690 N N . TYR A 1 210 ? 5.226 10.968 18.778 1.00 40.25 210 TYR A N 1
ATOM 1691 C CA . TYR A 1 210 ? 6.591 10.753 19.238 1.00 40.25 210 TYR A CA 1
ATOM 1692 C C . TYR A 1 210 ? 6.706 9.464 20.082 1.00 40.25 210 TYR A C 1
ATOM 1694 O O . TYR A 1 210 ? 5.725 9.072 20.709 1.00 40.25 210 TYR A O 1
ATOM 1702 N N . PRO A 1 211 ? 7.898 8.841 20.174 1.00 47.59 211 PRO A N 1
ATOM 1703 C CA . PRO A 1 211 ? 8.119 7.562 20.869 1.00 47.59 211 PRO A CA 1
ATOM 1704 C C . PRO A 1 211 ? 7.636 7.498 22.329 1.00 47.59 211 PRO A C 1
ATOM 1706 O O . PRO A 1 211 ? 7.462 6.405 22.860 1.00 47.59 211 PRO A O 1
ATOM 1709 N N . ASP A 1 212 ? 7.406 8.654 22.956 1.00 47.59 212 ASP A N 1
ATOM 1710 C CA . ASP A 1 212 ? 6.941 8.791 24.337 1.00 47.59 212 ASP A CA 1
ATOM 1711 C C . ASP A 1 212 ? 5.415 8.974 24.466 1.00 47.59 212 ASP A C 1
ATOM 1713 O O . ASP A 1 212 ? 4.911 9.140 25.577 1.00 47.59 212 ASP A O 1
ATOM 1717 N N . PHE A 1 213 ? 4.661 8.953 23.357 1.00 38.56 213 PHE A N 1
ATOM 1718 C CA . PHE A 1 213 ? 3.224 9.216 23.357 1.00 38.56 213 PHE A CA 1
ATOM 1719 C C . PHE A 1 213 ? 2.376 8.058 22.818 1.00 38.56 213 PHE A C 1
ATOM 1721 O O . PHE A 1 213 ? 2.556 7.513 21.733 1.00 38.56 213 PHE A O 1
ATOM 1728 N N . HIS A 1 214 ? 1.383 7.762 23.639 1.00 52.66 214 HIS A N 1
ATOM 1729 C CA . HIS A 1 214 ? 0.077 7.199 23.358 1.00 52.66 214 HIS A CA 1
ATOM 1730 C C . HIS A 1 214 ? -0.559 7.724 22.038 1.00 52.66 214 HIS A C 1
ATOM 1732 O O . HIS A 1 214 ? -0.291 8.841 21.601 1.00 52.66 214 HIS A O 1
ATOM 1738 N N . THR A 1 215 ? -1.378 6.895 21.385 1.00 57.78 215 THR A N 1
ATOM 1739 C CA . THR A 1 215 ? -2.072 7.095 20.092 1.00 57.78 215 THR A CA 1
ATOM 1740 C C . THR A 1 215 ? -2.700 8.489 19.900 1.00 57.78 215 THR A C 1
ATOM 1742 O O . THR A 1 215 ? -3.026 9.189 20.856 1.00 57.78 215 THR A O 1
ATOM 1745 N N . PHE A 1 216 ? -2.965 8.899 18.652 1.00 55.31 216 PHE A N 1
ATOM 1746 C CA . PHE A 1 216 ? -3.603 10.196 18.350 1.00 55.31 216 PHE A CA 1
ATOM 1747 C C . PHE A 1 216 ? -4.930 10.415 19.107 1.00 55.31 216 PHE A C 1
ATOM 1749 O O . PHE A 1 216 ? -5.214 11.518 19.575 1.00 55.31 216 PHE A O 1
ATOM 1756 N N . GLY A 1 217 ? -5.711 9.347 19.303 1.00 60.91 217 GLY A N 1
ATOM 1757 C CA . GLY A 1 217 ? -6.924 9.382 20.121 1.00 60.91 217 GLY A CA 1
ATOM 1758 C C . GLY A 1 217 ? -6.670 9.625 21.608 1.00 60.91 217 GLY A C 1
ATOM 1759 O O . GLY A 1 217 ? -7.425 10.347 22.256 1.00 60.91 217 GLY A O 1
ATOM 1760 N N . GLU A 1 218 ? -5.589 9.086 22.169 1.00 64.62 218 GLU A N 1
ATOM 1761 C CA . GLU A 1 218 ? -5.169 9.385 23.546 1.00 64.62 218 GLU A CA 1
ATOM 1762 C C . GLU A 1 218 ? -4.772 10.861 23.711 1.00 64.62 218 GLU A C 1
ATOM 1764 O O . GLU A 1 218 ? -5.187 11.501 24.678 1.00 64.62 218 GLU A O 1
ATOM 1769 N N . GLU A 1 219 ? -4.072 11.445 22.736 1.00 68.06 219 GLU A N 1
ATOM 1770 C CA . GLU A 1 219 ? -3.692 12.865 22.769 1.00 68.06 219 GLU A CA 1
ATOM 1771 C C . GLU A 1 219 ? -4.906 13.809 22.657 1.00 68.06 219 GLU A C 1
ATOM 1773 O O . GLU A 1 219 ? -4.992 14.812 23.374 1.00 68.06 219 GLU A O 1
ATOM 1778 N N . ILE A 1 220 ? -5.893 13.483 21.815 1.00 67.94 220 ILE A N 1
ATOM 1779 C CA . ILE A 1 220 ? -7.155 14.239 21.741 1.00 67.94 220 ILE A CA 1
ATOM 1780 C C . ILE A 1 220 ? -7.892 14.174 23.075 1.00 67.94 220 ILE A C 1
ATOM 1782 O O . ILE A 1 220 ? -8.339 15.204 23.585 1.00 67.94 220 ILE A O 1
ATOM 1786 N N . ARG A 1 221 ? -8.001 12.979 23.667 1.00 74.06 221 ARG A N 1
ATOM 1787 C CA . ARG A 1 221 ? -8.658 12.796 24.965 1.00 74.06 221 ARG A CA 1
ATOM 1788 C C . ARG A 1 221 ? -7.993 13.619 26.049 1.00 74.06 221 ARG A C 1
ATOM 1790 O O . ARG A 1 221 ? -8.696 14.339 26.758 1.00 74.06 221 ARG A O 1
ATOM 1797 N N . ARG A 1 222 ? -6.662 13.589 26.126 1.00 78.06 222 ARG A N 1
ATOM 1798 C CA . ARG A 1 222 ? -5.896 14.420 27.058 1.00 78.06 222 ARG A CA 1
ATOM 1799 C C . ARG A 1 222 ? -6.266 15.896 26.910 1.00 78.06 222 ARG A C 1
ATOM 1801 O O . ARG A 1 222 ? -6.669 16.525 27.885 1.00 78.06 222 ARG A O 1
ATOM 1808 N N . ARG A 1 223 ? -6.235 16.437 25.688 1.00 77.75 223 ARG A N 1
ATOM 1809 C CA . ARG A 1 223 ? -6.578 17.848 25.426 1.00 77.75 223 ARG A CA 1
ATOM 1810 C C . ARG A 1 223 ? -8.025 18.197 25.770 1.00 77.75 223 ARG A C 1
ATOM 1812 O O . ARG A 1 223 ? -8.286 19.282 26.287 1.00 77.75 223 ARG A O 1
ATOM 1819 N N . ARG A 1 224 ? -8.976 17.299 25.503 1.00 82.88 224 ARG A N 1
ATOM 1820 C CA . ARG A 1 224 ? -10.389 17.493 25.870 1.00 82.88 224 ARG A CA 1
ATOM 1821 C C . ARG A 1 224 ? -10.579 17.530 27.378 1.00 82.88 224 ARG A C 1
ATOM 1823 O O . ARG A 1 224 ? -11.292 18.395 27.874 1.00 82.88 224 ARG A O 1
ATOM 1830 N N . ILE A 1 225 ? -9.911 16.633 28.098 1.00 87.44 225 ILE A N 1
ATOM 1831 C CA . ILE A 1 225 ? -9.925 16.589 29.560 1.00 87.44 225 ILE A CA 1
ATOM 1832 C C . ILE A 1 225 ? -9.274 17.844 30.161 1.00 87.44 225 ILE A C 1
ATOM 1834 O O . ILE A 1 225 ? -9.837 18.440 31.078 1.00 87.44 225 ILE A O 1
ATOM 1838 N N . GLU A 1 226 ? -8.163 18.320 29.600 1.00 85.00 226 GLU A N 1
ATOM 1839 C CA . GLU A 1 226 ? -7.539 19.590 29.999 1.00 85.00 226 GLU A CA 1
ATOM 1840 C C . GLU A 1 226 ? -8.458 20.789 29.752 1.00 85.00 226 GLU A C 1
ATOM 1842 O O . GLU A 1 226 ? -8.552 21.696 30.582 1.00 85.00 226 GLU A O 1
ATOM 1847 N N . LYS A 1 227 ? -9.192 20.795 28.634 1.00 83.06 227 LYS A N 1
ATOM 1848 C CA . LYS A 1 227 ? -10.174 21.847 28.365 1.00 83.06 227 LYS A CA 1
ATOM 1849 C C . LYS A 1 227 ? -11.386 21.757 29.294 1.00 83.06 227 LYS A C 1
ATOM 1851 O O . LYS A 1 227 ? -11.887 22.791 29.736 1.00 83.06 227 LYS A O 1
ATOM 1856 N N . ALA A 1 228 ? -11.835 20.546 29.618 1.00 87.62 228 ALA A N 1
ATOM 1857 C CA . ALA A 1 228 ? -12.917 20.312 30.566 1.00 87.62 228 ALA A CA 1
ATOM 1858 C C . ALA A 1 228 ? -12.569 20.841 31.957 1.00 87.62 228 ALA A C 1
ATOM 1860 O O . ALA A 1 228 ? -13.397 21.501 32.577 1.00 87.62 228 ALA A O 1
ATOM 1861 N N . MET A 1 229 ? -11.328 20.631 32.398 1.00 86.62 229 MET A N 1
ATOM 1862 C CA . MET A 1 229 ? -10.798 21.190 33.640 1.00 86.62 229 MET A CA 1
ATOM 1863 C C . MET A 1 229 ? -10.942 22.713 33.705 1.00 86.62 229 MET A C 1
ATOM 1865 O O . MET A 1 229 ? -11.498 23.230 34.671 1.00 86.62 229 MET A O 1
ATOM 1869 N N . GLN A 1 230 ? -10.537 23.422 32.647 1.00 84.38 230 GLN A N 1
ATOM 1870 C CA . GLN A 1 230 ? -10.685 24.882 32.577 1.00 84.38 230 GLN A CA 1
ATOM 1871 C C . GLN A 1 230 ? -12.153 25.310 32.706 1.00 84.38 230 GLN A C 1
ATOM 1873 O O . GLN A 1 230 ? -12.483 26.183 33.502 1.00 84.38 230 GLN A O 1
ATOM 1878 N N . LEU A 1 231 ? -13.053 24.666 31.957 1.00 84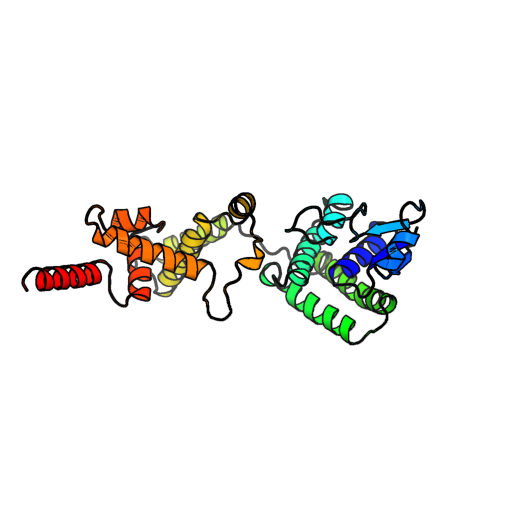.62 231 LEU A N 1
ATOM 1879 C CA . LEU A 1 231 ? -14.480 25.010 31.962 1.00 84.62 231 LEU A CA 1
ATOM 1880 C C . LEU A 1 231 ? -15.162 24.695 33.299 1.00 84.62 231 LEU A C 1
ATOM 1882 O O . LEU A 1 231 ? -16.083 25.402 33.703 1.00 84.62 231 LEU A O 1
ATOM 1886 N N . MET A 1 232 ? -14.708 23.648 33.988 1.00 87.31 232 MET A N 1
ATOM 1887 C CA . MET A 1 232 ? -15.190 23.269 35.315 1.00 87.31 232 MET A CA 1
ATOM 1888 C C . MET A 1 232 ? -14.807 24.296 36.387 1.00 87.31 232 MET A C 1
ATOM 1890 O O . MET A 1 232 ? -15.575 24.511 37.325 1.00 87.31 232 MET A O 1
ATOM 1894 N N . GLU A 1 233 ? -13.650 24.947 36.258 1.00 81.75 233 GLU A N 1
ATOM 1895 C CA . GLU A 1 233 ? -13.215 26.002 37.180 1.00 81.75 233 GLU A CA 1
ATOM 1896 C C . GLU A 1 233 ? -13.973 27.321 37.001 1.00 81.75 233 GLU A C 1
ATOM 1898 O O . GLU A 1 233 ? -14.087 28.087 37.957 1.00 81.75 233 GLU A O 1
ATOM 1903 N N . GLU A 1 234 ? -14.518 27.578 35.809 1.00 79.69 234 GLU A N 1
ATOM 1904 C CA . GLU A 1 234 ? -15.285 28.794 35.520 1.00 79.69 234 GLU A CA 1
ATOM 1905 C C . GLU A 1 234 ? -16.681 28.815 36.177 1.00 79.69 234 GLU A C 1
ATOM 1907 O O . GLU A 1 234 ? -17.316 29.866 36.179 1.00 79.69 234 GLU A O 1
ATOM 1912 N N . ASP A 1 235 ? -17.169 27.681 36.703 1.00 73.19 235 ASP A N 1
ATOM 1913 C CA . ASP A 1 235 ? -18.493 27.472 37.340 1.00 73.19 235 ASP A CA 1
ATOM 1914 C C . ASP A 1 235 ? -19.710 27.976 36.527 1.00 73.19 235 ASP A C 1
ATOM 1916 O O . ASP A 1 235 ? -20.798 28.186 37.058 1.00 73.19 235 ASP A O 1
ATOM 1920 N N . LYS A 1 236 ? -19.537 28.165 35.213 1.00 80.94 236 LYS A N 1
ATOM 1921 C CA . LYS A 1 236 ? -20.587 28.616 34.278 1.00 80.94 236 LYS A CA 1
ATOM 1922 C C . LYS A 1 236 ? -21.392 27.476 33.664 1.00 80.94 236 LYS A C 1
ATOM 1924 O O . LYS A 1 236 ? -22.487 27.710 33.166 1.00 80.94 236 LYS A O 1
ATOM 1929 N N . TYR A 1 237 ? -20.827 26.272 33.654 1.00 83.62 237 TYR A N 1
ATOM 1930 C CA . TYR A 1 237 ? -21.364 25.117 32.945 1.00 83.62 237 TYR A CA 1
ATOM 1931 C C . TYR A 1 237 ? -21.533 23.946 33.908 1.00 83.62 237 TYR A C 1
ATOM 1933 O O . TYR A 1 237 ? -20.664 23.663 34.734 1.00 83.62 237 TYR A O 1
ATOM 1941 N N . SER A 1 238 ? -22.643 23.227 33.782 1.00 88.19 238 SER A N 1
ATOM 1942 C CA . SER A 1 238 ? -22.831 21.945 34.454 1.00 88.19 238 SER A CA 1
ATOM 1943 C C . SER A 1 238 ? -21.852 20.896 33.917 1.00 88.19 238 SER A C 1
ATOM 1945 O O . SER A 1 238 ? -21.383 20.981 32.785 1.00 88.19 238 SER A O 1
ATOM 1947 N N . LEU A 1 239 ? -21.575 19.844 34.696 1.00 85.81 239 LEU A N 1
ATOM 1948 C CA . LEU A 1 239 ? -20.691 18.751 34.256 1.00 85.81 239 LEU A CA 1
ATOM 1949 C C . LEU A 1 239 ? -21.161 18.093 32.951 1.00 85.81 239 LEU A C 1
ATOM 1951 O O . LEU A 1 239 ? -20.338 17.677 32.139 1.00 85.81 239 LEU A O 1
ATOM 1955 N N . THR A 1 240 ? -22.476 18.012 32.745 1.00 84.44 240 THR A N 1
ATOM 1956 C CA . THR A 1 240 ? -23.063 17.498 31.506 1.00 84.44 240 THR A CA 1
ATOM 1957 C C . THR A 1 240 ? -22.731 18.408 30.327 1.00 84.44 240 THR A C 1
ATOM 1959 O O . THR A 1 240 ? -22.299 17.923 29.287 1.00 84.44 240 THR A O 1
ATOM 1962 N N . GLU A 1 241 ? -22.885 19.724 30.485 1.00 77.94 241 GLU A N 1
ATOM 1963 C CA . GLU A 1 241 ? -22.543 20.697 29.440 1.00 77.94 241 GLU A CA 1
ATOM 1964 C C . GLU A 1 241 ? -21.044 20.708 29.157 1.00 77.94 241 GLU A C 1
ATOM 1966 O O . GLU A 1 241 ? -20.651 20.721 27.996 1.00 77.94 241 GLU A O 1
ATOM 1971 N N . VAL A 1 242 ? -20.202 20.618 30.191 1.00 83.00 242 VAL A N 1
ATOM 1972 C CA . VAL A 1 242 ? -18.749 20.502 30.023 1.00 83.00 242 VAL A CA 1
ATOM 1973 C C . VAL A 1 242 ? -18.392 19.276 29.183 1.00 83.00 242 VAL A C 1
ATOM 1975 O O . VAL A 1 242 ? -17.588 19.401 28.259 1.00 83.00 242 VAL A O 1
ATOM 1978 N N . ALA A 1 243 ? -18.993 18.114 29.460 1.00 80.44 243 ALA A N 1
ATOM 1979 C CA . ALA A 1 243 ? -18.752 16.894 28.691 1.00 80.44 243 ALA A CA 1
ATOM 1980 C C . ALA A 1 243 ? -19.064 17.102 27.197 1.00 80.44 243 ALA A C 1
ATOM 1982 O O . ALA A 1 243 ? -18.222 16.818 26.348 1.00 80.44 243 ALA A O 1
ATOM 1983 N N . TYR A 1 244 ? -20.217 17.696 26.877 1.00 75.69 244 TYR A N 1
ATOM 1984 C CA . TYR A 1 244 ? -20.599 17.959 25.487 1.00 75.69 244 TYR A CA 1
ATOM 1985 C C . TYR A 1 244 ? -19.740 19.033 24.810 1.00 75.69 244 TYR A C 1
ATOM 1987 O O . TYR A 1 244 ? -19.288 18.834 23.685 1.00 75.69 244 TYR A O 1
ATOM 1995 N N . ILE A 1 245 ? -19.463 20.154 25.484 1.00 74.25 245 ILE A N 1
ATOM 1996 C CA . ILE A 1 245 ? -18.634 21.248 24.944 1.00 74.25 245 ILE A CA 1
ATOM 1997 C C . ILE A 1 245 ? -17.221 20.753 24.622 1.00 74.25 245 ILE A C 1
ATOM 1999 O O . ILE A 1 245 ? -16.591 21.215 23.672 1.00 74.25 245 ILE A O 1
ATOM 2003 N N . THR A 1 246 ? -16.722 19.801 25.406 1.00 80.00 246 THR A N 1
ATOM 2004 C CA . THR A 1 246 ? -15.386 19.222 25.228 1.00 80.00 246 THR A CA 1
ATOM 2005 C C . THR A 1 246 ? -15.375 18.027 24.277 1.00 80.00 246 THR A C 1
ATOM 2007 O O . THR A 1 246 ? -14.319 17.446 24.054 1.00 80.00 246 THR A O 1
ATOM 2010 N N . GLY A 1 247 ? -16.510 17.702 23.649 1.00 70.56 247 GLY A N 1
ATOM 2011 C CA . GLY A 1 247 ? -16.599 16.720 22.570 1.00 70.56 247 GLY A CA 1
ATOM 2012 C C . GLY A 1 247 ? -16.797 15.274 23.022 1.00 70.56 247 GLY A C 1
ATOM 2013 O O . GLY A 1 247 ? -16.554 14.370 22.228 1.00 70.56 247 GLY A O 1
ATOM 2014 N N . PHE A 1 248 ? -17.216 15.034 24.266 1.00 74.75 248 PHE A N 1
ATOM 2015 C CA . PHE A 1 248 ? -17.668 13.710 24.698 1.00 74.75 248 PHE A CA 1
ATOM 2016 C C . PHE A 1 248 ? -19.137 13.494 24.332 1.00 74.75 248 PHE A C 1
ATOM 2018 O O . PHE A 1 248 ? -19.956 14.413 24.384 1.00 74.75 248 PHE A O 1
ATOM 2025 N N . SER A 1 249 ? -19.467 12.253 23.994 1.00 70.00 249 SER A N 1
ATOM 2026 C CA . SER A 1 249 ? -20.828 11.817 23.658 1.00 70.00 249 SER A CA 1
ATOM 2027 C C . SER A 1 249 ? -21.781 11.785 24.850 1.00 70.00 249 SER A C 1
ATOM 2029 O O . SER A 1 249 ? -22.978 12.009 24.677 1.00 70.00 249 SER A O 1
ATOM 2031 N N . ASP A 1 250 ? -21.275 11.504 26.055 1.00 79.81 250 ASP A N 1
ATOM 2032 C CA . ASP A 1 250 ? -22.072 11.495 27.276 1.00 79.81 250 ASP A CA 1
ATOM 2033 C C . ASP A 1 250 ? -21.248 11.745 28.556 1.00 79.81 250 ASP A C 1
ATOM 2035 O O . ASP A 1 250 ? -20.022 11.601 28.608 1.00 79.81 250 ASP A O 1
ATOM 2039 N N . LEU A 1 251 ? -21.957 12.114 29.629 1.00 81.00 251 LEU A N 1
ATOM 2040 C CA . LEU A 1 251 ? -21.383 12.430 30.942 1.00 81.00 251 LEU A CA 1
ATOM 2041 C C . LEU A 1 251 ? -20.687 11.230 31.610 1.00 81.00 251 LEU A C 1
ATOM 2043 O O . LEU A 1 251 ? -19.724 11.409 32.362 1.00 81.00 251 LEU A O 1
ATOM 2047 N N . GLY A 1 252 ? -21.190 10.016 31.390 1.00 81.25 252 GLY A N 1
ATOM 2048 C CA . GLY A 1 252 ? -20.634 8.790 31.952 1.00 81.25 252 GLY A CA 1
ATOM 2049 C C . GLY A 1 252 ? -19.281 8.461 31.334 1.00 81.25 252 GLY A C 1
ATOM 2050 O O . GLY A 1 252 ? -18.333 8.172 32.070 1.00 81.25 252 GLY A O 1
ATOM 2051 N N . HIS A 1 253 ? -19.171 8.580 30.008 1.00 75.81 253 HIS A N 1
ATOM 2052 C CA . HIS A 1 253 ? -17.912 8.411 29.293 1.00 75.81 253 HIS A CA 1
ATOM 2053 C C . HIS A 1 253 ? -16.879 9.452 29.734 1.00 75.81 253 HIS A C 1
ATOM 2055 O O . HIS A 1 253 ? -15.796 9.083 30.195 1.00 75.81 253 HIS A O 1
ATOM 2061 N N . PHE A 1 254 ? -17.259 10.733 29.722 1.00 85.00 254 PHE A N 1
ATOM 2062 C CA . PHE A 1 254 ? -16.431 11.829 30.229 1.00 85.00 254 PHE A CA 1
ATOM 2063 C C . PHE A 1 254 ? -15.907 11.556 31.646 1.00 85.00 254 PHE A C 1
ATOM 2065 O O . PHE A 1 254 ? -14.707 11.642 31.900 1.00 85.00 254 PHE A O 1
ATOM 2072 N N . SER A 1 255 ? -16.792 11.174 32.572 1.00 87.12 255 SER A N 1
ATOM 2073 C CA . SER A 1 255 ? -16.421 10.948 33.973 1.00 87.12 255 SER A CA 1
ATOM 2074 C C . SER A 1 255 ? -15.418 9.809 34.142 1.00 87.12 255 SER A C 1
ATOM 2076 O O . SER A 1 255 ? -14.562 9.879 35.029 1.00 87.12 255 SER A O 1
ATOM 2078 N N . ARG A 1 256 ? -15.512 8.766 33.308 1.00 84.06 256 ARG A N 1
ATOM 2079 C CA . ARG A 1 256 ? -14.573 7.640 33.308 1.00 84.06 256 ARG A CA 1
ATOM 2080 C C . ARG A 1 256 ? -13.189 8.084 32.843 1.00 84.06 256 ARG A C 1
ATOM 2082 O O . ARG A 1 256 ? -12.243 7.924 33.605 1.00 84.06 256 ARG A O 1
ATOM 2089 N N . ILE A 1 257 ? -13.099 8.710 31.667 1.00 83.38 257 ILE A N 1
ATOM 2090 C CA . ILE A 1 257 ? -11.825 9.176 31.093 1.00 83.38 257 ILE A CA 1
ATOM 2091 C C . ILE A 1 257 ? -11.165 10.220 32.002 1.00 83.38 257 ILE A C 1
ATOM 2093 O O . ILE A 1 257 ? -9.969 10.158 32.272 1.00 83.38 257 ILE A O 1
ATOM 2097 N N . PHE A 1 258 ? -11.951 11.139 32.564 1.00 88.75 258 PHE A N 1
ATOM 2098 C CA . PHE A 1 258 ? -11.456 12.105 33.541 1.00 88.75 258 PHE A CA 1
ATOM 2099 C C . PHE A 1 258 ? -10.854 11.413 34.775 1.00 88.75 258 PHE A C 1
ATOM 2101 O O . PHE A 1 258 ? -9.792 11.805 35.258 1.00 88.75 258 PHE A O 1
ATOM 2108 N N . SER A 1 259 ? -11.520 10.371 35.286 1.00 89.00 259 SER A N 1
ATOM 2109 C CA . SER A 1 259 ? -11.048 9.626 36.460 1.00 89.00 259 SER A CA 1
ATOM 2110 C C . SER A 1 259 ? -9.798 8.804 36.167 1.00 89.00 259 SER A C 1
ATOM 2112 O O . SER A 1 259 ? -8.938 8.704 37.036 1.00 89.00 259 SER A O 1
ATOM 2114 N N . GLU A 1 260 ? -9.681 8.242 34.966 1.00 84.81 260 GLU A N 1
ATOM 2115 C CA . GLU A 1 260 ? -8.468 7.560 34.505 1.00 84.81 260 GLU A CA 1
ATOM 2116 C C . GLU A 1 260 ? -7.283 8.537 34.444 1.00 84.81 260 GLU A C 1
ATOM 2118 O O . GLU A 1 260 ? -6.184 8.193 34.872 1.00 84.81 260 GLU A O 1
ATOM 2123 N N . HIS A 1 261 ? -7.521 9.779 34.010 1.00 83.75 261 HIS A N 1
ATOM 2124 C CA . HIS A 1 261 ? -6.475 10.789 33.852 1.00 83.75 261 HIS A CA 1
ATOM 2125 C C . HIS A 1 261 ? -6.050 11.475 35.167 1.00 83.75 261 HIS A C 1
ATOM 2127 O O . HIS A 1 261 ? -4.873 11.767 35.365 1.00 83.75 261 HIS A O 1
ATOM 2133 N N . TYR A 1 262 ? -6.989 11.745 36.082 1.00 84.75 262 TYR A N 1
ATOM 2134 C CA . TYR A 1 262 ? -6.733 12.497 37.326 1.00 84.75 262 TYR A CA 1
ATOM 2135 C C . TYR A 1 262 ? -6.865 11.671 38.615 1.00 84.75 262 TYR A C 1
ATOM 2137 O O . TYR A 1 262 ? -6.723 12.209 39.717 1.00 84.75 262 TYR A O 1
ATOM 2145 N N . GLY A 1 263 ? -7.191 10.381 38.515 1.00 85.19 263 GLY A N 1
ATOM 2146 C CA . GLY A 1 263 ? -7.373 9.482 39.661 1.00 85.19 263 GLY A CA 1
ATOM 2147 C C . GLY A 1 263 ? -8.585 9.800 40.550 1.00 85.19 263 GLY A C 1
ATOM 2148 O O . GLY A 1 263 ? -8.741 9.203 41.616 1.00 85.19 263 GLY A O 1
ATOM 2149 N N . LYS A 1 264 ? -9.441 10.755 40.161 1.00 88.25 264 LYS A N 1
ATOM 2150 C CA . LYS A 1 264 ? -10.631 11.203 40.904 1.00 88.25 264 LYS A CA 1
ATOM 2151 C C . LYS A 1 264 ? -11.758 11.557 39.939 1.00 88.25 264 LYS A C 1
ATOM 2153 O O . LYS A 1 264 ? -11.502 12.016 38.834 1.00 88.25 264 LYS A O 1
ATOM 2158 N N . THR A 1 265 ? -13.005 11.429 40.389 1.00 90.56 265 THR A N 1
ATOM 2159 C CA . THR A 1 265 ? -14.168 11.847 39.590 1.00 90.56 265 THR A CA 1
ATOM 2160 C C . THR A 1 265 ? -14.190 13.365 39.376 1.00 90.56 265 THR A C 1
ATOM 2162 O O . THR A 1 265 ? -13.709 14.094 40.251 1.00 90.56 265 THR A O 1
ATOM 2165 N N . PRO A 1 266 ? -14.813 13.870 38.291 1.00 88.88 266 PRO A N 1
ATOM 2166 C CA . PRO A 1 266 ? -14.932 15.310 38.036 1.00 88.88 266 PRO A CA 1
ATOM 2167 C C . PRO A 1 266 ? -15.478 16.088 39.242 1.00 88.88 266 PRO A C 1
ATOM 2169 O O . PRO A 1 266 ? -14.903 17.082 39.682 1.00 88.88 266 PRO A O 1
ATOM 2172 N N . THR A 1 267 ? -16.549 15.579 39.861 1.00 87.00 267 THR A N 1
ATOM 2173 C CA . THR A 1 267 ? -17.148 16.171 41.065 1.00 87.00 267 THR A CA 1
ATOM 2174 C C . THR A 1 267 ? -16.204 16.133 42.270 1.00 87.00 267 THR A C 1
ATOM 2176 O O . THR A 1 267 ? -16.152 17.085 43.046 1.00 87.00 267 THR A O 1
ATOM 2179 N N . GLY A 1 268 ? -15.467 15.032 42.461 1.00 86.19 268 GLY A N 1
ATOM 2180 C CA . GLY A 1 268 ? -14.502 14.898 43.557 1.00 86.19 268 GLY A CA 1
ATOM 2181 C C . GLY A 1 268 ? -13.308 15.839 43.398 1.00 86.19 268 GLY A C 1
ATOM 2182 O O . GLY A 1 268 ? -12.827 16.415 44.377 1.00 86.19 268 GLY A O 1
ATOM 2183 N N . HIS A 1 269 ? -12.872 16.044 42.158 1.00 86.06 269 HIS A N 1
ATOM 2184 C CA . HIS A 1 269 ? -11.816 16.984 41.817 1.00 86.06 269 HIS A CA 1
ATOM 2185 C C . HIS A 1 269 ? -12.260 18.435 42.067 1.00 86.06 269 HIS A C 1
ATOM 2187 O O . HIS A 1 269 ? -11.589 19.155 42.803 1.00 86.06 269 HIS A O 1
ATOM 2193 N N . LEU A 1 270 ? -13.458 18.820 41.606 1.00 82.75 270 LEU A N 1
ATOM 2194 C CA . LEU A 1 270 ? -14.053 20.139 41.872 1.00 82.75 270 LEU A CA 1
ATOM 2195 C C . LEU A 1 270 ? -14.155 20.471 43.360 1.00 82.75 270 LEU A C 1
ATOM 2197 O O . LEU A 1 270 ? -13.831 21.581 43.774 1.00 82.75 270 LEU A O 1
ATOM 2201 N N . LYS A 1 271 ? -14.584 19.508 44.181 1.00 84.12 271 LYS A N 1
ATOM 2202 C CA . LYS A 1 271 ? -14.637 19.693 45.638 1.00 84.12 271 LYS A CA 1
ATOM 2203 C C . LYS A 1 271 ? -13.258 19.961 46.234 1.00 84.12 271 LYS A C 1
ATOM 2205 O O . LYS A 1 271 ? -13.153 20.761 47.156 1.00 84.12 271 LYS A O 1
ATOM 2210 N N . THR A 1 272 ? -12.222 19.304 45.712 1.00 84.25 272 THR A N 1
ATOM 2211 C CA . THR A 1 272 ? -10.840 19.495 46.174 1.00 84.25 272 THR A CA 1
ATOM 2212 C C . THR A 1 272 ? -10.352 20.905 45.834 1.00 84.25 272 THR A C 1
ATOM 2214 O O . THR A 1 272 ? -9.871 21.596 46.725 1.00 84.25 272 THR A O 1
ATOM 2217 N N . ILE A 1 273 ? -10.562 21.358 44.592 1.00 79.19 273 ILE A N 1
ATOM 2218 C CA . ILE A 1 273 ? -10.166 22.703 44.142 1.00 79.19 273 ILE A CA 1
ATOM 2219 C C . ILE A 1 273 ? -10.894 23.790 44.936 1.00 79.19 273 ILE A C 1
ATOM 2221 O O . ILE A 1 273 ? -10.271 24.730 45.419 1.00 79.19 273 ILE A O 1
ATOM 2225 N N . ARG A 1 274 ? -12.213 23.656 45.123 1.00 78.31 274 ARG A N 1
ATOM 2226 C CA . ARG A 1 274 ? -13.004 24.630 45.894 1.00 78.31 274 ARG A CA 1
ATOM 2227 C C . ARG A 1 274 ? -12.563 24.694 47.358 1.00 78.31 274 ARG A C 1
ATOM 2229 O O . ARG A 1 274 ? -12.475 25.774 47.921 1.00 78.31 274 ARG A O 1
ATOM 2236 N N . ALA A 1 275 ? -12.229 23.552 47.961 1.00 77.38 275 ALA A N 1
ATOM 2237 C CA . ALA A 1 275 ? -11.704 23.509 49.324 1.00 77.38 275 ALA A CA 1
ATOM 2238 C C . ALA A 1 275 ? -10.289 24.105 49.459 1.00 77.38 275 ALA A C 1
ATOM 2240 O O . ALA A 1 275 ? -9.920 24.513 50.557 1.00 77.38 275 ALA A O 1
ATOM 2241 N N . GLN A 1 276 ? -9.497 24.136 48.382 1.00 74.75 276 GLN A N 1
ATOM 2242 C CA . GLN A 1 276 ? -8.180 24.782 48.350 1.00 74.75 276 GLN A CA 1
ATOM 2243 C C . GLN A 1 276 ? -8.300 26.299 48.166 1.00 74.75 276 GLN A C 1
ATOM 2245 O O . GLN A 1 276 ? -7.719 27.030 48.959 1.00 74.75 276 GLN A O 1
ATOM 2250 N N . LYS A 1 277 ? -9.136 26.772 47.229 1.00 70.56 277 LYS A N 1
ATOM 2251 C CA . LYS A 1 277 ? -9.396 28.214 47.039 1.00 70.56 277 LYS A CA 1
ATOM 2252 C C . LYS A 1 277 ? -9.948 28.882 48.301 1.00 70.56 277 LYS A C 1
ATOM 2254 O O . LYS A 1 277 ? -9.462 29.930 48.697 1.00 70.56 277 LYS A O 1
ATOM 2259 N N . ASN A 1 278 ? -10.877 28.224 48.995 1.00 69.00 278 ASN A N 1
ATOM 2260 C CA . ASN A 1 278 ? -11.430 28.759 50.241 1.00 69.00 278 ASN A CA 1
ATOM 2261 C C . ASN A 1 278 ? -10.399 28.852 51.383 1.00 69.00 278 ASN A C 1
ATOM 2263 O O . ASN A 1 278 ? -10.623 29.604 52.318 1.00 69.00 278 ASN A O 1
ATOM 2267 N N . LYS A 1 279 ? -9.294 28.091 51.340 1.00 67.88 279 LYS A N 1
ATOM 2268 C CA . LYS A 1 279 ? -8.213 28.194 52.335 1.00 67.88 279 LYS A CA 1
ATOM 2269 C C . LYS A 1 279 ? -7.223 29.314 52.021 1.00 67.88 279 LYS A C 1
ATOM 2271 O O . LYS A 1 279 ? -6.680 29.891 52.948 1.00 67.88 279 LYS A O 1
ATOM 2276 N N . GLU A 1 280 ? -6.993 29.603 50.743 1.00 60.28 280 GLU A N 1
ATOM 2277 C CA . GLU A 1 280 ? -6.103 30.685 50.293 1.00 60.28 280 GLU A CA 1
ATOM 2278 C C . GLU A 1 280 ? -6.759 32.073 50.403 1.00 60.28 280 GLU A C 1
ATOM 2280 O O . GLU A 1 280 ? -6.057 33.071 50.480 1.00 60.28 280 GLU A O 1
ATOM 2285 N N . GLU A 1 281 ? -8.095 32.152 50.428 1.00 58.00 281 GLU A N 1
ATOM 2286 C CA . GLU A 1 281 ? -8.845 33.399 50.667 1.00 58.00 281 GLU A CA 1
ATOM 2287 C C . GLU A 1 281 ? -9.034 33.727 52.166 1.00 58.00 281 GLU A C 1
ATOM 2289 O O . GLU A 1 281 ? -9.457 34.833 52.504 1.00 58.00 281 GLU A O 1
ATOM 2294 N N . GLU A 1 282 ? -8.737 32.777 53.064 1.00 53.47 282 GLU A N 1
ATOM 2295 C CA . GLU A 1 282 ? -8.821 32.929 54.529 1.00 53.47 282 GLU A CA 1
ATOM 2296 C C . GLU A 1 282 ? -7.458 33.245 55.200 1.00 53.47 282 GLU A C 1
ATOM 2298 O O . GLU A 1 282 ? -7.439 33.546 56.397 1.00 53.47 282 GLU A O 1
ATOM 2303 N N . GLU A 1 283 ? -6.344 33.210 54.451 1.00 47.28 283 GLU A N 1
ATOM 2304 C CA . GLU A 1 283 ? -4.983 33.631 54.865 1.00 47.28 283 GLU A CA 1
ATOM 2305 C C . GLU A 1 283 ? -4.635 35.048 54.371 1.00 47.28 283 GLU A C 1
ATOM 2307 O O . GLU A 1 283 ? -3.982 35.788 55.148 1.00 47.28 283 GLU A O 1
#

Foldseek 3Di:
DEEEEAPLDDLLLLLVVLCCCPQPNVPYHYYHYHPVCVVVQPPDPNYAYACHVPGPQHDPDPQARSLVVSCVVRPVPDVLSVLVRQLSSCLRLVVCVSDVCNVVLNVVLVVLSVVDPDPVVSSVVCSVVVVVSSCCSVPPDDPDPPQPPVNVCVVLVCCCCVPANPPRDDDPVNVVVVLVVQLCCLQPVVDPVVVVVVVDVDDPSVCADDPVDDDSSLVLLVVLLVQLVVVLVVVPDDLQRSCVVSRHPGSVSNQVSNCVVPVDGSVRVSVVVVVVVVVVVVD

Radius of gyration: 26.72 Å; chains: 1; bounding box: 56×51×83 Å

pLDDT: mean 77.28, std 17.95, range [38.56, 98.38]

Sequence (283 aa):
MKWVTLHRPKIDHIACSWFILRFINPNAEILFVSYEEVNDFIGRDDVMLFDIKGAEYTTLNNDGCMFDVFVRKHQPENPALEEIAHIVRGAVTGSFHFAPQSAGLWAVVMGIAYNVHSDAEFLQQSLAVFDGLLTWETRFRKPLHKYSEYKLMEVFHRFITQKYGDRAKKPVWVKEIAAIVQDEIDTSLSLDLAALSEKLPANPGSLIPYPDFHTFGEEIRRRRIEKAMQLMEEDKYSLTEVAYITGFSDLGHFSRIFSEHYGKTPTGHLKTIRAQKNKEEEE

Organism: NCBI:txid1647451